Protein AF-A0A2K9FNK2-F1 (afdb_monomer)

Sequence (212 aa):
MPVDVLPALAAGRPVDGASWHDLWERAARKALRPGEAVGVVASLSTRLPDADS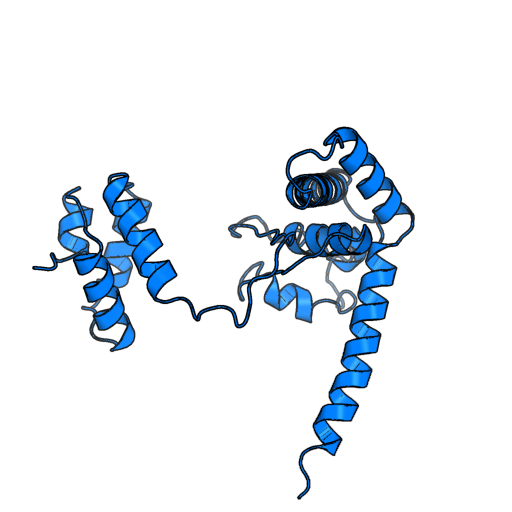VVALLDSLDARRDPLPAPWPGTVNPVGTGGGPATFDIPTAAALLAAAMGIRVVKTGSTGRSGSLDALADLRPAGPGEPAETHLPALLRGEGPAAARETVCLNAAVAAVAALAAGADQSLAEAFHAAEDALRDGAAVGLVERLRARRGTGTARQVAGVRA

Secondary structure (DSSP, 8-state):
-PPPHHHHHHTT----HHHHHHHHHHHHTT-PPTTHHHHHHHHHHHS---HHHHHHHHHHHHTTSPPPSS--TT-B-------S-S---HHHHHHHHHHHTT--B------STT-HHHHHHT-SPPPTTS-GGGSHHHHHTT-S-HHHHHHHHHHHHHHHHHHSPTT----HHHHHHHHHHHHHTTHHHHHHHHHHHHHHHHHHHHHTTS--

Structure (mmCIF, N/CA/C/O backbone):
data_AF-A0A2K9FNK2-F1
#
_entry.id   AF-A0A2K9FNK2-F1
#
loop_
_atom_site.group_PDB
_atom_site.id
_atom_site.type_symbol
_atom_site.label_atom_id
_atom_site.label_alt_id
_atom_site.label_comp_id
_atom_site.label_asym_id
_atom_site.label_entity_id
_atom_site.label_seq_id
_atom_site.pdbx_PDB_ins_code
_atom_site.Cartn_x
_atom_site.Cartn_y
_atom_site.Cartn_z
_atom_site.occupancy
_atom_site.B_iso_or_equiv
_atom_site.auth_seq_id
_atom_site.auth_comp_id
_atom_site.auth_asym_id
_atom_site.auth_atom_id
_atom_site.pdbx_PDB_model_num
ATOM 1 N N . MET A 1 1 ? 9.159 -7.715 -33.179 1.00 72.69 1 MET A N 1
ATOM 2 C CA . MET A 1 1 ? 10.348 -8.311 -32.530 1.00 72.69 1 MET A CA 1
ATOM 3 C C . MET A 1 1 ? 10.610 -7.492 -31.282 1.00 72.69 1 MET A C 1
ATOM 5 O O . MET A 1 1 ? 10.573 -6.274 -31.428 1.00 72.69 1 MET A O 1
ATOM 9 N N . PRO A 1 2 ? 10.814 -8.113 -30.109 1.00 85.94 2 PRO A N 1
ATOM 10 C CA . PRO A 1 2 ? 11.135 -7.388 -28.881 1.00 85.94 2 PRO A CA 1
ATOM 11 C C . PRO A 1 2 ? 12.344 -6.474 -29.101 1.00 85.94 2 PRO A C 1
ATOM 13 O O . PRO A 1 2 ? 13.321 -6.890 -29.732 1.00 85.94 2 PRO A O 1
ATOM 16 N N . VAL A 1 3 ? 12.271 -5.237 -28.620 1.00 92.00 3 VAL A N 1
ATOM 17 C CA . VAL A 1 3 ? 13.419 -4.328 -28.591 1.00 92.00 3 VAL A CA 1
ATOM 18 C C . VAL A 1 3 ? 14.159 -4.469 -27.264 1.00 92.00 3 VAL A C 1
ATOM 20 O O . VAL A 1 3 ? 13.589 -4.858 -26.248 1.00 92.00 3 VAL A O 1
ATOM 23 N N . ASP A 1 4 ? 15.448 -4.136 -27.258 1.00 94.88 4 ASP A N 1
ATOM 24 C CA . ASP A 1 4 ? 16.220 -4.089 -26.017 1.00 94.88 4 ASP A CA 1
ATOM 25 C C . ASP A 1 4 ? 15.724 -2.921 -25.145 1.00 94.88 4 ASP A C 1
ATOM 27 O O . ASP A 1 4 ? 15.821 -1.751 -25.537 1.00 94.88 4 ASP A O 1
ATOM 31 N N . VAL A 1 5 ? 15.181 -3.252 -23.969 1.00 97.06 5 VAL A N 1
ATOM 32 C CA . VAL A 1 5 ? 14.537 -2.304 -23.050 1.00 97.06 5 VAL A CA 1
ATOM 33 C C . VAL A 1 5 ? 15.496 -1.200 -22.611 1.00 97.06 5 VAL A C 1
ATOM 35 O O . VAL A 1 5 ? 15.130 -0.028 -22.631 1.00 97.06 5 VAL A O 1
ATOM 38 N N . LEU A 1 6 ? 16.735 -1.533 -22.238 1.00 96.44 6 LEU A N 1
ATOM 39 C CA . LEU A 1 6 ? 17.656 -0.544 -21.671 1.00 96.44 6 LEU A CA 1
ATOM 40 C C . LEU A 1 6 ? 18.034 0.557 -22.687 1.00 96.44 6 LEU A C 1
ATOM 42 O O . LEU A 1 6 ? 17.841 1.734 -22.378 1.00 96.44 6 LEU A O 1
ATOM 46 N N . PRO A 1 7 ? 18.506 0.242 -23.909 1.00 95.69 7 PRO A N 1
ATOM 47 C CA . PRO A 1 7 ? 18.743 1.252 -24.937 1.00 95.69 7 PRO A CA 1
ATOM 48 C C . PRO A 1 7 ? 17.485 2.027 -25.336 1.00 95.69 7 PRO A C 1
ATOM 50 O O . PRO A 1 7 ? 17.584 3.201 -25.688 1.00 95.69 7 PRO A O 1
ATOM 53 N N . ALA A 1 8 ? 16.308 1.392 -25.324 1.00 96.56 8 ALA A N 1
ATOM 54 C CA . ALA A 1 8 ? 15.052 2.076 -25.616 1.00 96.56 8 ALA A CA 1
ATOM 55 C C . ALA A 1 8 ? 14.732 3.134 -24.549 1.00 96.56 8 ALA A C 1
ATOM 57 O O . ALA A 1 8 ? 14.570 4.302 -24.903 1.00 96.56 8 ALA A O 1
ATOM 58 N N . LEU A 1 9 ? 14.770 2.768 -23.263 1.00 96.56 9 LEU A N 1
ATOM 59 C CA . LEU A 1 9 ? 14.560 3.697 -22.148 1.00 96.56 9 LEU A CA 1
ATOM 60 C C . LEU A 1 9 ? 15.593 4.830 -22.138 1.00 96.56 9 LEU A C 1
ATOM 62 O O . LEU A 1 9 ? 15.223 5.999 -22.031 1.00 96.56 9 LEU A O 1
ATOM 66 N N . ALA A 1 10 ? 16.879 4.511 -22.318 1.00 94.00 10 ALA A N 1
ATOM 67 C CA . ALA A 1 10 ? 17.950 5.509 -22.348 1.00 94.00 10 ALA A CA 1
ATOM 68 C C . ALA A 1 10 ? 17.764 6.535 -23.484 1.00 94.00 10 ALA A C 1
ATOM 70 O O . ALA A 1 10 ? 18.038 7.725 -23.313 1.00 94.00 10 ALA A O 1
ATOM 71 N N . ALA A 1 11 ? 17.251 6.087 -24.633 1.00 94.75 11 ALA A N 1
ATOM 72 C CA . ALA A 1 11 ? 16.935 6.942 -25.773 1.00 94.75 11 ALA A CA 1
ATOM 73 C C . ALA A 1 11 ? 15.558 7.629 -25.673 1.00 94.75 11 ALA A C 1
ATOM 75 O O . ALA A 1 11 ? 15.226 8.422 -26.550 1.00 94.75 11 ALA A O 1
ATOM 76 N N . GLY A 1 12 ? 14.753 7.343 -24.641 1.00 94.06 12 GLY A N 1
ATOM 77 C CA . GLY A 1 12 ? 13.376 7.835 -24.528 1.00 94.06 12 GLY A CA 1
ATOM 78 C C . GLY A 1 12 ? 12.448 7.308 -25.627 1.00 94.06 12 GLY A C 1
ATOM 79 O O . GLY A 1 12 ? 11.559 8.029 -26.071 1.00 94.06 12 GLY A O 1
ATOM 80 N N . ARG A 1 13 ? 12.690 6.088 -26.116 1.00 96.06 13 ARG A N 1
ATOM 81 C CA . ARG A 1 13 ? 11.848 5.422 -27.117 1.00 96.06 13 ARG A CA 1
ATOM 82 C C . ARG A 1 13 ? 10.802 4.528 -26.439 1.00 96.06 13 ARG A C 1
ATOM 84 O O . ARG A 1 13 ? 11.110 3.985 -25.377 1.00 96.06 13 ARG A O 1
ATOM 91 N N . PRO A 1 14 ? 9.637 4.311 -27.076 1.00 96.69 14 PRO A N 1
ATOM 92 C CA . PRO A 1 14 ? 8.616 3.415 -26.548 1.00 96.69 14 PRO A CA 1
ATOM 93 C C . PRO A 1 14 ? 9.118 1.981 -26.343 1.00 96.69 14 PRO A C 1
ATOM 95 O O . PRO A 1 14 ? 9.931 1.476 -27.126 1.00 96.69 14 PRO A O 1
ATOM 98 N N . VAL A 1 15 ? 8.601 1.328 -25.304 1.00 97.75 15 VAL A N 1
ATOM 99 C CA . VAL A 1 15 ? 8.880 -0.059 -24.926 1.00 97.75 15 VAL A CA 1
ATOM 100 C C . VAL A 1 15 ? 7.559 -0.814 -24.837 1.00 97.75 15 VAL A C 1
ATOM 102 O O . VAL A 1 15 ? 6.728 -0.539 -23.977 1.00 97.75 15 VAL A O 1
ATOM 105 N N . ASP A 1 16 ? 7.372 -1.781 -25.730 1.00 97.12 16 ASP A N 1
ATOM 106 C CA . ASP A 1 16 ? 6.154 -2.585 -25.787 1.00 97.12 16 ASP A CA 1
ATOM 107 C C . ASP A 1 16 ? 6.158 -3.752 -24.780 1.00 97.12 16 ASP A C 1
ATOM 109 O O . ASP A 1 16 ? 7.172 -4.099 -24.164 1.00 97.12 16 ASP A O 1
ATOM 113 N N . GLY A 1 17 ? 5.000 -4.400 -24.626 1.00 96.75 17 GLY A N 1
ATOM 114 C CA . GLY A 1 17 ? 4.839 -5.530 -23.706 1.00 96.75 17 GLY A CA 1
ATOM 115 C C . GLY A 1 17 ? 5.713 -6.736 -24.063 1.00 96.75 17 GLY A C 1
ATOM 116 O O . GLY A 1 17 ? 6.189 -7.433 -23.170 1.00 96.75 17 GLY A O 1
ATOM 117 N N . ALA A 1 18 ? 5.987 -6.964 -25.353 1.00 96.94 18 ALA A N 1
ATOM 118 C CA . ALA A 1 18 ? 6.866 -8.048 -25.794 1.00 96.94 18 ALA A CA 1
ATOM 119 C C . ALA A 1 18 ? 8.319 -7.829 -25.335 1.00 96.94 18 ALA A C 1
ATOM 121 O O . ALA A 1 18 ? 8.997 -8.783 -24.953 1.00 96.94 18 ALA A O 1
ATOM 122 N N . SER A 1 19 ? 8.776 -6.576 -25.330 1.00 97.81 19 SER A N 1
ATOM 123 C CA . SER A 1 19 ? 10.100 -6.165 -24.852 1.00 97.81 19 SER A CA 1
ATOM 124 C C . SER A 1 19 ? 10.224 -6.302 -23.338 1.00 97.81 19 SER A C 1
ATOM 126 O O . SER A 1 19 ? 11.211 -6.853 -22.848 1.00 97.81 19 SER A O 1
ATOM 128 N N . TRP A 1 20 ? 9.201 -5.882 -22.588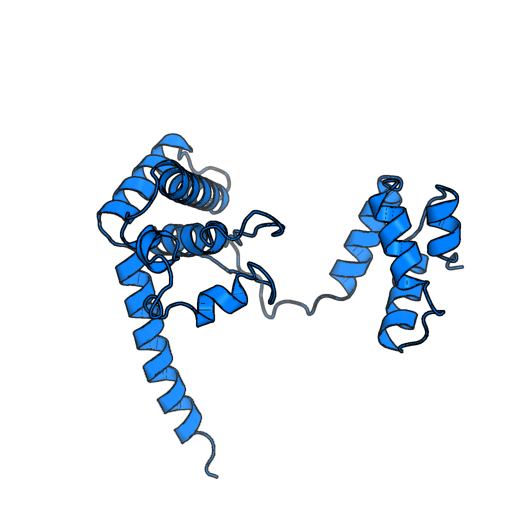 1.00 97.50 20 TRP A N 1
ATOM 129 C CA . TRP A 1 20 ? 9.155 -6.113 -21.143 1.00 97.50 20 TRP A CA 1
ATOM 130 C C . TRP A 1 20 ? 9.140 -7.604 -20.799 1.00 97.50 20 TRP A C 1
ATOM 132 O O . TRP A 1 20 ? 9.893 -8.044 -19.933 1.00 97.50 20 TRP A O 1
ATOM 142 N N . HIS A 1 21 ? 8.339 -8.402 -21.508 1.00 96.19 21 HIS A N 1
ATOM 143 C CA . HIS A 1 21 ? 8.289 -9.848 -21.316 1.00 96.19 21 HIS A CA 1
ATOM 144 C C . HIS A 1 21 ? 9.650 -10.517 -21.568 1.00 96.19 21 HIS A C 1
ATOM 146 O O . HIS A 1 21 ? 10.089 -11.315 -20.740 1.00 96.19 21 HIS A O 1
ATOM 152 N N . ASP A 1 22 ? 10.353 -10.157 -22.650 1.00 96.44 22 ASP A N 1
ATOM 153 C CA . ASP A 1 22 ? 11.707 -10.663 -22.928 1.00 96.44 22 ASP A CA 1
ATOM 154 C C . ASP A 1 22 ? 12.691 -10.328 -21.796 1.00 96.44 22 ASP A C 1
ATOM 156 O O . ASP A 1 22 ? 13.414 -11.209 -21.316 1.00 96.44 22 ASP A O 1
ATOM 160 N N . LEU A 1 23 ? 12.675 -9.080 -21.306 1.00 97.00 23 LEU A N 1
ATOM 161 C CA . LEU A 1 23 ? 13.495 -8.666 -20.166 1.00 97.00 23 LEU A CA 1
ATOM 162 C C . LEU A 1 23 ? 13.221 -9.547 -18.939 1.00 97.00 23 LEU A C 1
ATOM 164 O O . LEU A 1 23 ? 14.164 -10.016 -18.294 1.00 97.00 23 LEU A O 1
ATOM 168 N N . TRP A 1 24 ? 11.949 -9.801 -18.621 1.00 95.75 24 TRP A N 1
ATOM 169 C CA . TRP A 1 24 ? 11.570 -10.621 -17.472 1.00 95.75 24 TRP A CA 1
ATOM 170 C C . TRP A 1 24 ? 11.939 -12.095 -17.629 1.00 95.75 24 TRP A C 1
ATOM 172 O O . TRP A 1 24 ? 12.388 -12.709 -16.660 1.00 95.75 24 TRP A O 1
ATOM 182 N N . GLU A 1 25 ? 11.810 -12.668 -18.825 1.00 95.12 25 GLU A N 1
ATOM 183 C CA . GLU A 1 25 ? 12.236 -14.044 -19.103 1.00 95.12 25 GLU A CA 1
ATOM 184 C C . GLU A 1 25 ? 13.752 -14.204 -18.969 1.00 95.12 25 GLU A C 1
ATOM 186 O O . GLU A 1 25 ? 14.243 -15.159 -18.356 1.00 95.12 25 GLU A O 1
ATOM 191 N N . ARG A 1 26 ? 14.515 -13.228 -19.469 1.00 96.00 26 ARG A N 1
ATOM 192 C CA . ARG A 1 26 ? 15.970 -13.181 -19.281 1.00 96.00 26 ARG A CA 1
ATOM 193 C C . ARG A 1 26 ? 16.333 -13.016 -17.808 1.00 96.00 26 ARG A C 1
ATOM 195 O O . ARG A 1 26 ? 17.229 -13.710 -17.331 1.00 96.00 26 ARG A O 1
ATOM 202 N N . ALA A 1 27 ? 15.623 -12.168 -17.064 1.00 94.75 27 ALA A N 1
ATOM 203 C CA . ALA A 1 27 ? 15.808 -12.011 -15.622 1.00 94.75 27 ALA A CA 1
ATOM 204 C C . ALA A 1 27 ? 15.536 -13.315 -14.854 1.00 94.75 27 ALA A C 1
ATOM 206 O O . ALA A 1 27 ? 16.370 -13.739 -14.052 1.00 94.75 27 ALA A O 1
ATOM 207 N N . ALA A 1 28 ? 14.425 -13.996 -15.148 1.00 93.44 28 ALA A N 1
ATOM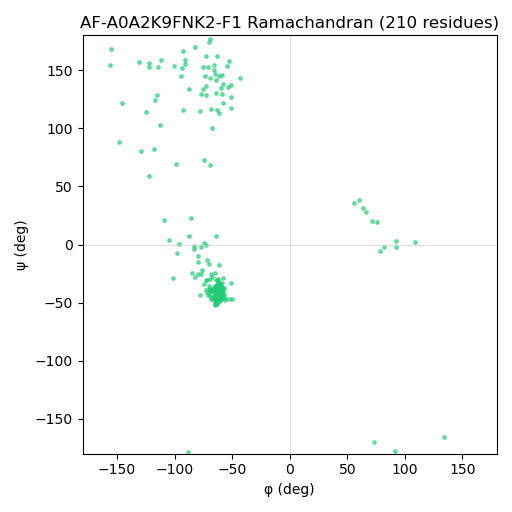 208 C CA . ALA A 1 28 ? 14.040 -15.257 -14.511 1.00 93.44 28 ALA A CA 1
ATOM 209 C C . ALA A 1 28 ? 15.084 -16.365 -14.725 1.00 93.44 28 ALA A C 1
ATOM 211 O O . ALA A 1 28 ? 15.361 -17.152 -13.820 1.00 93.44 28 ALA A O 1
ATOM 212 N N . ARG A 1 29 ? 15.723 -16.387 -15.900 1.00 96.19 29 ARG A N 1
ATOM 213 C CA . ARG A 1 29 ? 16.792 -17.338 -16.248 1.00 96.19 29 ARG A CA 1
ATOM 214 C C . ARG A 1 29 ? 18.190 -16.868 -15.833 1.00 96.19 29 ARG A C 1
ATOM 216 O O . ARG A 1 29 ? 19.169 -17.517 -16.189 1.00 96.19 29 ARG A O 1
ATOM 223 N N . LYS A 1 30 ? 18.300 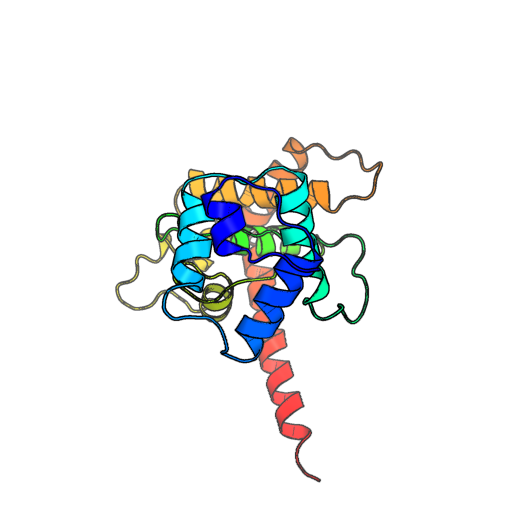-15.760 -15.086 1.00 95.06 30 LYS A N 1
ATOM 224 C CA . LYS A 1 30 ? 19.571 -15.137 -14.665 1.00 95.06 30 LYS A CA 1
ATOM 225 C C . LYS A 1 30 ? 20.500 -14.797 -15.844 1.00 95.06 30 LYS A C 1
ATOM 227 O O . LYS A 1 30 ? 21.717 -14.889 -15.729 1.00 95.06 30 LYS A O 1
ATOM 232 N N . ALA A 1 31 ? 19.918 -14.391 -16.970 1.00 96.31 31 ALA A N 1
ATOM 233 C CA . ALA A 1 31 ? 20.592 -14.111 -18.239 1.00 96.31 31 ALA A CA 1
ATOM 234 C C . ALA A 1 31 ? 20.636 -12.607 -18.590 1.00 96.31 31 ALA A C 1
ATOM 236 O O . ALA A 1 31 ? 20.772 -12.235 -19.758 1.00 96.31 31 ALA A O 1
ATOM 237 N N . LEU A 1 32 ? 20.488 -11.722 -17.598 1.00 96.69 32 LEU A N 1
ATOM 238 C CA . LEU A 1 32 ? 20.727 -10.289 -17.792 1.00 96.69 32 LEU A CA 1
ATOM 239 C C . LEU A 1 32 ? 22.229 -10.011 -17.906 1.00 96.69 32 LEU A C 1
ATOM 241 O O . LEU A 1 32 ? 23.048 -10.644 -17.238 1.00 96.69 32 LEU A O 1
ATOM 245 N N . ARG 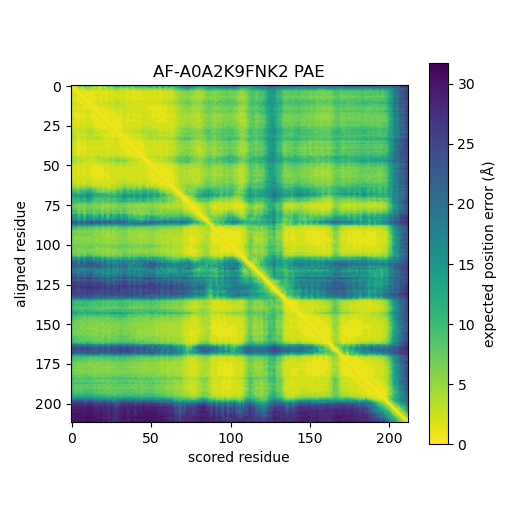A 1 33 ? 22.590 -9.030 -18.733 1.00 95.75 33 ARG A N 1
ATOM 246 C CA . ARG A 1 33 ? 23.965 -8.540 -18.850 1.00 95.75 33 ARG A CA 1
ATOM 247 C C . ARG A 1 33 ? 24.388 -7.882 -17.527 1.00 95.75 33 ARG A C 1
ATOM 249 O O . ARG A 1 33 ? 23.544 -7.293 -16.841 1.00 95.75 33 ARG A O 1
ATOM 256 N N . PRO A 1 34 ? 25.684 -7.910 -17.169 1.00 95.94 34 PRO A N 1
ATOM 257 C CA . PRO A 1 34 ? 26.186 -7.167 -16.018 1.00 95.94 34 PRO A CA 1
ATOM 258 C C . PRO A 1 34 ? 25.750 -5.696 -16.063 1.00 95.94 34 PRO A C 1
ATOM 260 O O . PRO A 1 34 ? 25.941 -5.017 -17.068 1.00 95.94 34 PRO A O 1
ATOM 263 N N . GLY A 1 35 ? 25.127 -5.216 -14.985 1.00 94.88 35 GLY A N 1
ATOM 264 C CA . GLY A 1 35 ? 24.644 -3.836 -14.873 1.00 94.88 35 GLY A CA 1
ATOM 265 C C . GLY A 1 35 ? 23.333 -3.522 -15.605 1.00 94.88 35 GLY A C 1
ATOM 266 O O . GLY A 1 35 ? 22.802 -2.435 -15.409 1.00 94.88 35 GLY A O 1
ATOM 267 N N . GLU A 1 36 ? 22.755 -4.443 -16.382 1.00 96.56 36 GLU A N 1
ATOM 268 C CA . GLU A 1 36 ? 21.521 -4.181 -17.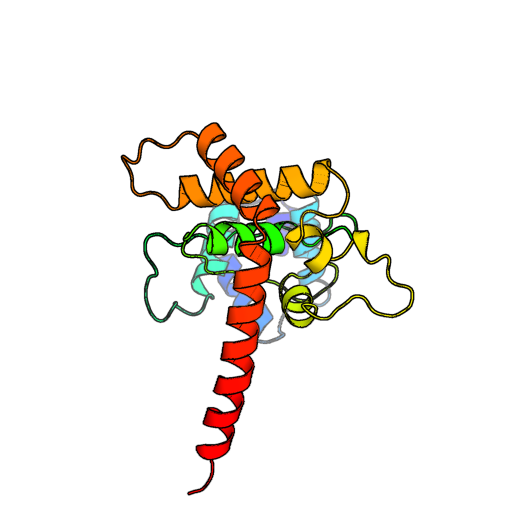141 1.00 96.56 36 GLU A CA 1
ATOM 269 C C . GLU A 1 36 ? 20.334 -3.842 -16.237 1.00 96.56 36 GLU A C 1
ATOM 271 O O . GLU A 1 36 ? 19.654 -2.848 -16.470 1.00 96.56 36 GLU A O 1
ATOM 276 N N . ALA A 1 37 ? 20.134 -4.604 -15.156 1.00 95.44 37 ALA A N 1
ATOM 277 C CA . ALA A 1 37 ? 19.082 -4.323 -14.178 1.00 95.44 37 ALA A CA 1
ATOM 278 C C . ALA A 1 37 ? 19.249 -2.933 -13.537 1.00 95.44 37 ALA A C 1
ATOM 280 O O . ALA A 1 37 ? 18.283 -2.183 -13.411 1.00 95.44 37 ALA A O 1
ATOM 281 N N . VAL A 1 38 ? 20.487 -2.566 -13.187 1.00 96.44 38 VAL A N 1
ATOM 282 C CA . VAL A 1 38 ? 20.808 -1.243 -12.632 1.00 96.44 38 VAL A CA 1
ATOM 283 C C . VAL A 1 38 ? 20.528 -0.152 -13.662 1.00 96.44 38 VAL A C 1
ATOM 285 O O . VAL A 1 38 ? 19.918 0.855 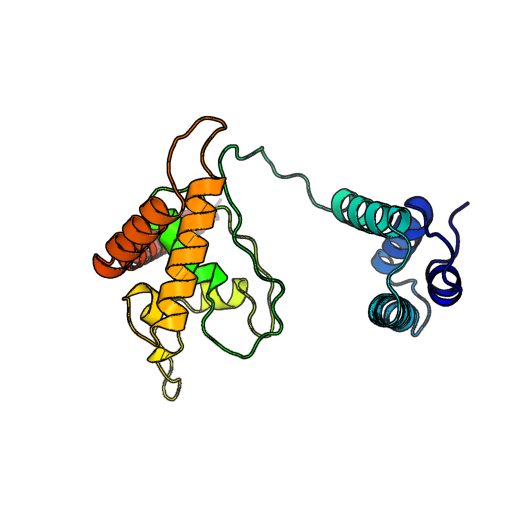-13.324 1.00 96.44 38 VAL A O 1
ATOM 288 N N . GLY A 1 39 ? 20.916 -0.363 -14.921 1.00 96.56 39 GLY A N 1
ATOM 289 C CA . GLY A 1 39 ? 20.664 0.575 -16.012 1.00 96.56 39 GLY A CA 1
ATOM 290 C C . GLY A 1 39 ? 19.175 0.810 -16.258 1.00 96.56 39 GLY A C 1
ATOM 291 O O . GLY A 1 39 ? 18.764 1.956 -16.439 1.00 96.56 39 GLY A O 1
ATOM 292 N N . VAL A 1 40 ? 18.355 -0.247 -16.226 1.00 96.25 40 VAL A N 1
ATOM 293 C CA . VAL A 1 40 ? 16.895 -0.134 -16.380 1.00 96.25 40 VAL A CA 1
ATOM 294 C C . VAL A 1 40 ? 16.303 0.685 -15.233 1.00 96.25 40 VAL A C 1
ATOM 296 O O . VAL A 1 40 ? 15.611 1.670 -15.484 1.00 96.25 40 VAL A O 1
ATOM 299 N N . VAL A 1 41 ? 16.629 0.346 -13.981 1.00 95.06 41 VAL A N 1
ATOM 300 C CA . VAL A 1 41 ? 16.122 1.069 -12.800 1.00 95.06 41 VAL A CA 1
ATOM 301 C C . VAL A 1 41 ? 16.589 2.526 -12.791 1.00 95.06 41 VAL A C 1
ATOM 303 O O . VAL A 1 41 ? 15.791 3.422 -12.521 1.00 95.06 41 VAL A O 1
ATOM 306 N N . ALA A 1 42 ? 17.852 2.791 -13.131 1.00 95.44 42 ALA A N 1
ATOM 307 C CA . ALA A 1 42 ? 18.389 4.146 -13.228 1.00 95.44 42 ALA A CA 1
ATOM 308 C C . ALA A 1 42 ? 17.698 4.965 -14.330 1.00 95.44 42 ALA A C 1
ATOM 310 O O . ALA A 1 42 ? 17.377 6.134 -14.114 1.00 95.44 42 ALA A O 1
ATOM 311 N N . SER A 1 43 ? 17.413 4.356 -15.485 1.00 95.31 43 SER A N 1
ATOM 312 C CA . SER A 1 43 ? 16.686 5.023 -16.573 1.00 95.31 43 SER A CA 1
ATOM 313 C C . SER A 1 43 ? 15.273 5.407 -16.130 1.00 95.31 43 SER A C 1
ATOM 315 O O . SER A 1 43 ? 14.903 6.573 -16.230 1.00 95.31 43 SER A O 1
ATOM 317 N N . LEU A 1 44 ? 14.526 4.470 -15.534 1.00 94.38 44 LEU A N 1
ATOM 318 C CA . LEU A 1 44 ? 13.174 4.725 -15.017 1.00 94.38 44 LEU A CA 1
ATOM 319 C C . LEU A 1 44 ? 13.147 5.774 -13.894 1.00 94.38 44 LEU A C 1
ATOM 321 O O . LEU A 1 44 ? 12.202 6.550 -13.793 1.00 94.38 44 LEU A O 1
ATOM 325 N N . SER A 1 45 ? 14.190 5.817 -13.060 1.00 91.94 45 SER A N 1
ATOM 326 C CA . SER A 1 45 ? 14.289 6.765 -11.939 1.00 91.94 45 SER A CA 1
ATOM 327 C C . SER A 1 45 ? 14.658 8.186 -12.376 1.00 91.94 45 SER A C 1
ATOM 329 O O . SER A 1 45 ? 14.428 9.135 -11.633 1.00 91.94 45 SER A O 1
ATOM 331 N N . THR A 1 46 ? 15.265 8.344 -13.555 1.00 93.44 46 THR A N 1
ATOM 332 C CA . THR A 1 46 ? 15.723 9.646 -14.073 1.00 93.44 46 THR A CA 1
ATOM 333 C C . THR A 1 46 ? 14.779 10.236 -15.112 1.00 93.44 46 THR A C 1
ATOM 335 O O . THR A 1 46 ? 14.687 11.458 -15.232 1.00 93.44 46 THR A O 1
ATOM 338 N N . ARG A 1 47 ? 14.062 9.391 -15.859 1.00 91.44 47 ARG A N 1
ATOM 339 C CA . ARG A 1 47 ? 13.076 9.805 -16.855 1.00 91.44 47 ARG A CA 1
ATOM 340 C C . ARG A 1 47 ? 11.931 8.799 -16.899 1.00 91.44 47 ARG A C 1
ATOM 342 O O . ARG A 1 47 ? 12.136 7.628 -17.207 1.00 91.44 47 ARG A O 1
ATOM 349 N N . LEU A 1 48 ? 10.717 9.288 -16.662 1.00 90.00 48 LEU A N 1
ATOM 350 C CA . LEU A 1 48 ? 9.507 8.512 -16.913 1.00 90.00 48 LEU A CA 1
ATOM 351 C C . LEU A 1 48 ? 9.381 8.226 -18.421 1.00 90.00 48 LEU A C 1
ATOM 353 O O . LEU A 1 48 ? 9.518 9.162 -19.216 1.00 90.00 48 LEU A O 1
ATOM 357 N N . PRO A 1 49 ? 9.144 6.965 -18.824 1.00 93.50 49 PRO A N 1
ATOM 358 C CA . PRO A 1 49 ? 8.809 6.647 -20.204 1.00 93.50 49 PRO A CA 1
ATOM 359 C C . PRO A 1 49 ? 7.399 7.160 -20.543 1.00 93.50 49 PRO A C 1
ATOM 361 O O . PRO A 1 49 ? 6.684 7.681 -19.683 1.00 93.50 49 PRO A O 1
ATOM 364 N N . ASP A 1 50 ? 7.001 7.041 -21.807 1.00 95.00 50 ASP A N 1
ATOM 365 C CA . ASP A 1 50 ? 5.648 7.394 -22.237 1.00 95.00 50 ASP A CA 1
ATOM 366 C C . ASP A 1 50 ? 4.575 6.510 -21.569 1.00 95.00 50 ASP A C 1
ATOM 368 O O . ASP A 1 50 ? 4.864 5.439 -21.028 1.00 95.00 50 ASP A O 1
ATOM 372 N N . ALA A 1 51 ? 3.324 6.978 -21.595 1.00 96.00 51 ALA A N 1
ATOM 373 C CA . ALA A 1 51 ? 2.211 6.324 -20.911 1.00 96.00 51 ALA A CA 1
ATOM 374 C C . ALA A 1 51 ? 1.984 4.879 -21.384 1.00 96.00 51 ALA A C 1
ATOM 376 O O . ALA A 1 51 ? 1.768 4.004 -20.546 1.00 96.00 51 ALA A O 1
ATOM 377 N N . ASP A 1 52 ? 2.097 4.614 -22.688 1.00 97.19 52 ASP A N 1
ATOM 378 C CA . ASP A 1 52 ? 1.890 3.276 -23.252 1.00 97.19 52 ASP A CA 1
ATOM 379 C C . ASP A 1 52 ? 2.980 2.314 -22.768 1.00 97.19 52 ASP A C 1
ATOM 381 O O . ASP A 1 52 ? 2.689 1.181 -22.385 1.00 97.19 52 ASP A O 1
ATOM 385 N N . SER A 1 53 ? 4.226 2.785 -22.687 1.00 96.81 53 SER A N 1
ATOM 386 C CA . SER A 1 53 ? 5.338 2.021 -22.114 1.00 96.81 53 SER A CA 1
ATOM 387 C C . SER A 1 53 ? 5.149 1.702 -20.627 1.00 96.81 53 SER A C 1
ATOM 389 O O . SER A 1 53 ? 5.538 0.620 -20.182 1.00 96.81 53 SER A O 1
ATOM 391 N N . VAL A 1 54 ? 4.560 2.620 -19.847 1.00 95.75 54 VAL A N 1
ATOM 392 C CA . VAL A 1 54 ? 4.213 2.374 -18.434 1.00 95.75 54 VAL A CA 1
ATOM 393 C C . VAL A 1 54 ? 3.090 1.346 -18.323 1.00 95.75 54 VAL A C 1
ATOM 395 O O . VAL A 1 54 ? 3.203 0.422 -17.522 1.00 95.75 54 VAL A O 1
ATOM 398 N N . VAL A 1 55 ? 2.033 1.463 -19.131 1.00 97.00 55 VAL A N 1
ATOM 399 C CA . VAL A 1 55 ? 0.937 0.479 -19.161 1.00 97.00 55 VAL A CA 1
ATOM 400 C C . VAL A 1 55 ? 1.474 -0.900 -19.539 1.00 97.00 55 VAL A C 1
ATOM 402 O O . VAL A 1 55 ? 1.235 -1.863 -18.819 1.00 97.00 55 VAL A O 1
ATOM 405 N N . ALA A 1 56 ? 2.306 -0.987 -20.579 1.00 96.94 56 ALA A N 1
ATOM 406 C CA . ALA A 1 56 ? 2.937 -2.235 -20.995 1.00 96.94 56 ALA A CA 1
ATOM 407 C C . ALA A 1 56 ? 3.833 -2.846 -19.901 1.00 96.94 56 ALA A C 1
ATOM 409 O O . ALA A 1 56 ? 3.873 -4.069 -19.744 1.00 96.94 56 ALA A O 1
ATOM 410 N N . LEU A 1 57 ? 4.538 -2.013 -19.125 1.00 95.88 57 LEU A N 1
ATOM 411 C CA . LEU A 1 57 ? 5.296 -2.464 -17.958 1.00 95.88 57 LEU A CA 1
ATOM 412 C C . LEU A 1 57 ? 4.362 -3.063 -16.898 1.00 95.88 57 LEU A C 1
ATOM 414 O O . LEU A 1 57 ? 4.633 -4.163 -16.417 1.00 95.88 57 LEU A O 1
ATOM 418 N N . LEU A 1 58 ? 3.271 -2.379 -16.548 1.00 95.06 58 LEU A N 1
ATOM 419 C CA . LEU A 1 58 ? 2.303 -2.855 -15.553 1.00 95.06 58 LEU A CA 1
ATOM 420 C C . LEU A 1 58 ? 1.629 -4.161 -15.993 1.00 95.06 58 LEU A C 1
ATOM 422 O O . LEU A 1 58 ? 1.644 -5.128 -15.233 1.00 95.06 58 LEU A O 1
ATOM 426 N N . ASP A 1 59 ? 1.163 -4.241 -17.240 1.00 95.62 59 ASP A N 1
ATOM 427 C CA . ASP A 1 59 ? 0.579 -5.456 -17.819 1.00 95.62 59 ASP A CA 1
ATOM 428 C C . ASP A 1 59 ? 1.575 -6.624 -17.790 1.00 95.62 59 ASP A C 1
ATOM 430 O O . ASP A 1 59 ? 1.218 -7.763 -17.480 1.00 95.62 59 ASP A O 1
ATOM 434 N N . SER A 1 60 ? 2.857 -6.353 -18.067 1.00 95.12 60 SER A N 1
ATOM 435 C CA . SER A 1 60 ? 3.904 -7.378 -18.015 1.00 95.12 60 SER A CA 1
ATOM 436 C C . SER A 1 60 ? 4.177 -7.898 -16.598 1.00 95.12 60 SER A C 1
ATOM 438 O O . SER A 1 60 ? 4.600 -9.044 -16.448 1.00 95.12 60 SER A O 1
ATOM 440 N N . LEU A 1 61 ? 3.946 -7.079 -15.564 1.00 92.19 61 LEU A N 1
ATOM 441 C CA . LEU A 1 61 ? 4.045 -7.486 -14.161 1.00 92.19 61 LEU A CA 1
ATOM 442 C C . LEU A 1 61 ? 2.808 -8.285 -13.741 1.00 92.19 61 LEU A C 1
ATOM 444 O O . LEU A 1 61 ? 2.949 -9.337 -13.117 1.00 92.19 61 LEU A O 1
ATOM 448 N N . ASP A 1 62 ? 1.617 -7.832 -14.131 1.00 89.62 62 ASP A N 1
ATOM 449 C CA . ASP A 1 62 ? 0.357 -8.516 -13.836 1.00 89.62 62 ASP A CA 1
ATOM 450 C C . ASP A 1 62 ? 0.281 -9.894 -14.501 1.00 89.62 62 ASP A C 1
ATOM 452 O O . ASP A 1 62 ? -0.122 -10.862 -13.857 1.00 89.62 62 ASP A O 1
ATOM 456 N N . ALA A 1 63 ? 0.772 -10.038 -15.735 1.00 90.62 63 ALA A N 1
ATOM 457 C CA . ALA A 1 63 ? 0.849 -11.326 -16.429 1.00 90.62 63 ALA A CA 1
ATOM 458 C C . ALA A 1 63 ? 1.736 -12.366 -15.716 1.00 90.62 63 ALA A C 1
ATOM 460 O O . ALA A 1 63 ? 1.652 -13.559 -16.006 1.00 90.62 63 ALA A O 1
ATOM 461 N N . ARG A 1 64 ? 2.605 -11.925 -14.797 1.00 87.88 64 ARG A N 1
ATOM 462 C CA . ARG A 1 64 ? 3.494 -12.789 -14.004 1.00 87.88 64 ARG A CA 1
ATOM 463 C C . ARG A 1 64 ? 2.940 -13.100 -12.618 1.00 87.88 64 ARG A C 1
ATOM 465 O O . ARG A 1 64 ? 3.549 -13.880 -11.889 1.00 87.88 64 ARG A O 1
ATOM 472 N N . ARG A 1 65 ? 1.839 -12.462 -12.224 1.00 85.69 65 ARG A N 1
ATOM 473 C CA . ARG A 1 65 ? 1.210 -12.672 -10.927 1.00 85.69 65 ARG A CA 1
ATOM 474 C C . ARG A 1 65 ? 0.472 -14.006 -10.928 1.00 85.69 65 ARG A C 1
ATOM 476 O O . ARG A 1 65 ? -0.310 -14.283 -11.834 1.00 85.69 65 ARG A O 1
ATOM 483 N N . ASP A 1 66 ? 0.661 -14.792 -9.871 1.00 82.88 66 ASP A N 1
ATOM 484 C CA . ASP A 1 66 ? -0.151 -15.990 -9.671 1.00 82.88 66 ASP A CA 1
ATOM 485 C C . ASP A 1 66 ? -1.635 -15.600 -9.583 1.00 82.88 66 ASP A C 1
ATOM 487 O O . ASP A 1 66 ? -1.992 -14.699 -8.803 1.00 82.88 66 ASP A O 1
ATOM 491 N N . PRO A 1 67 ? -2.520 -16.252 -10.360 1.00 77.69 67 PRO A N 1
ATOM 492 C CA . PRO A 1 67 ? -3.941 -15.979 -10.275 1.00 77.69 67 PRO A CA 1
ATOM 493 C C . PRO A 1 67 ? -4.422 -16.281 -8.857 1.00 77.69 67 PRO A C 1
ATOM 495 O O . PRO A 1 67 ? -4.093 -17.309 -8.261 1.00 77.69 67 PRO A O 1
ATOM 498 N N . LEU A 1 68 ? -5.218 -15.368 -8.303 1.00 75.31 68 LEU A N 1
ATOM 499 C CA . LEU A 1 68 ? -5.841 -15.609 -7.009 1.00 75.31 68 LEU A CA 1
ATOM 500 C C . LEU A 1 68 ? -6.812 -16.798 -7.130 1.00 75.31 68 LEU A C 1
ATOM 502 O O . LEU A 1 68 ? -7.527 -16.882 -8.130 1.00 75.31 68 LEU A O 1
ATOM 506 N N . PRO A 1 69 ? -6.900 -17.683 -6.116 1.00 76.94 69 PRO A N 1
ATOM 507 C CA . PRO A 1 69 ? -7.755 -18.873 -6.180 1.00 76.94 69 PRO A CA 1
ATOM 508 C C . PRO A 1 69 ? -9.235 -18.559 -6.430 1.00 76.94 69 PRO A C 1
ATOM 510 O O . PRO A 1 69 ? -9.965 -19.380 -6.978 1.00 76.94 69 PRO A O 1
ATOM 513 N N . ALA A 1 70 ? -9.682 -17.379 -5.994 1.00 80.56 70 ALA A N 1
ATOM 514 C CA . ALA A 1 70 ? -11.018 -16.858 -6.222 1.00 80.56 70 ALA A CA 1
ATOM 515 C C . ALA A 1 70 ? -11.009 -15.323 -6.121 1.00 80.56 70 ALA A C 1
ATOM 517 O O . ALA A 1 70 ? -10.169 -14.762 -5.408 1.00 80.56 70 ALA A O 1
ATOM 518 N N . PRO A 1 71 ? -11.953 -14.628 -6.779 1.00 79.75 71 PRO A N 1
ATOM 519 C CA . PRO A 1 71 ? -12.190 -13.217 -6.512 1.00 79.75 71 PRO A CA 1
ATOM 520 C C . PRO A 1 71 ? -12.708 -13.024 -5.079 1.00 79.75 71 PRO A C 1
ATOM 522 O O . PRO A 1 71 ? -13.483 -13.834 -4.566 1.00 79.75 71 PRO A O 1
ATOM 525 N N . TRP A 1 72 ? -12.338 -11.905 -4.456 1.00 83.81 72 TRP A N 1
ATOM 526 C CA . TRP A 1 72 ? -12.867 -11.474 -3.160 1.00 83.81 72 TRP A CA 1
ATOM 527 C C . TRP A 1 72 ? -13.601 -10.133 -3.318 1.00 83.81 72 TRP A C 1
ATOM 529 O O . TRP A 1 72 ? -13.010 -9.075 -3.081 1.00 83.81 72 TRP A O 1
ATOM 539 N N . PRO A 1 73 ? -14.878 -10.144 -3.757 1.00 83.44 73 PRO A N 1
ATOM 540 C CA . PRO A 1 73 ? -15.651 -8.924 -3.980 1.00 83.44 73 PRO A CA 1
ATOM 541 C C . PRO A 1 73 ? -15.809 -8.133 -2.688 1.00 83.44 73 PRO A C 1
ATOM 543 O O . PRO A 1 73 ? -15.980 -8.742 -1.633 1.00 83.44 73 PRO A O 1
ATOM 546 N N . GLY A 1 74 ? -15.818 -6.801 -2.769 1.00 83.56 74 GLY A N 1
ATOM 547 C CA . GLY A 1 74 ? -16.001 -5.922 -1.608 1.00 83.56 74 GLY A CA 1
ATOM 548 C C . GLY A 1 74 ? -14.921 -6.113 -0.543 1.00 83.56 74 GLY A C 1
ATOM 549 O O . GLY A 1 74 ? -15.237 -6.146 0.648 1.00 83.56 74 GLY A O 1
ATOM 550 N N . THR A 1 75 ? -13.680 -6.330 -0.986 1.00 90.00 75 THR A N 1
ATOM 551 C CA . THR A 1 75 ? -12.495 -6.301 -0.131 1.00 90.00 75 THR A CA 1
ATOM 552 C C . THR A 1 75 ? -11.592 -5.144 -0.512 1.00 90.00 75 THR A C 1
ATOM 554 O O . THR A 1 75 ? -11.579 -4.703 -1.660 1.00 90.00 75 THR A O 1
ATOM 557 N N . VAL A 1 76 ? -10.824 -4.668 0.459 1.00 91.25 76 VAL A N 1
ATOM 558 C CA . VAL A 1 76 ? -9.833 -3.606 0.273 1.00 91.25 76 VAL A CA 1
ATOM 559 C C . VAL A 1 76 ? -8.453 -4.090 0.693 1.00 91.25 76 VAL A C 1
ATOM 561 O O . VAL A 1 76 ? -8.321 -4.962 1.555 1.00 91.25 76 VAL A O 1
ATOM 564 N N . ASN A 1 77 ? -7.417 -3.512 0.088 1.00 90.12 77 ASN A N 1
ATOM 565 C CA . ASN A 1 77 ? -6.019 -3.807 0.392 1.00 90.12 77 ASN A CA 1
ATOM 566 C C . ASN A 1 77 ? -5.243 -2.507 0.651 1.00 90.12 77 ASN A C 1
ATOM 568 O O . ASN A 1 77 ? -4.577 -2.006 -0.257 1.00 90.12 77 ASN A O 1
ATOM 572 N N . PRO A 1 78 ? -5.334 -1.925 1.861 1.00 87.94 78 PRO A N 1
ATOM 573 C CA . PRO A 1 78 ? -4.571 -0.731 2.197 1.00 87.94 78 PRO A CA 1
ATOM 574 C C . PRO A 1 78 ? -3.069 -1.039 2.156 1.00 87.94 78 PRO A C 1
ATOM 576 O O . PRO A 1 78 ? -2.556 -1.842 2.938 1.00 87.94 78 PRO A O 1
ATOM 579 N N . VAL A 1 79 ? -2.342 -0.410 1.236 1.00 85.25 79 VAL A N 1
ATOM 580 C CA . VAL A 1 79 ? -0.892 -0.577 1.067 1.00 85.25 79 VAL A CA 1
ATOM 581 C C . VAL A 1 79 ? -0.208 0.780 0.981 1.00 85.25 79 VAL A C 1
ATOM 583 O O . VAL A 1 79 ? -0.833 1.782 0.649 1.00 85.25 79 VAL A O 1
ATOM 586 N N . GLY A 1 80 ? 1.084 0.806 1.299 1.00 78.56 80 GLY A N 1
ATOM 587 C CA . GLY A 1 80 ? 1.941 1.972 1.118 1.00 78.56 80 GLY A CA 1
ATOM 588 C C . GLY A 1 80 ? 3.127 1.623 0.228 1.00 78.56 80 GLY A C 1
ATOM 589 O O . GLY A 1 80 ? 3.531 0.464 0.152 1.00 78.56 80 GLY A O 1
ATOM 590 N N . THR A 1 81 ? 3.706 2.632 -0.417 1.00 77.38 81 THR A N 1
ATOM 591 C CA . THR A 1 81 ? 4.908 2.489 -1.255 1.00 77.38 81 THR A CA 1
ATOM 592 C C . THR A 1 81 ? 6.186 2.246 -0.441 1.00 77.38 81 THR A C 1
ATOM 594 O O . THR A 1 81 ? 7.202 1.852 -1.004 1.00 77.38 81 THR A O 1
ATOM 597 N N . GLY A 1 82 ? 6.147 2.464 0.881 1.00 71.06 82 GLY A N 1
ATOM 598 C CA . GLY A 1 82 ? 7.315 2.381 1.763 1.00 71.06 82 GLY A CA 1
ATOM 599 C C . GLY A 1 82 ? 8.274 3.569 1.599 1.00 71.06 82 GLY A C 1
ATOM 600 O O . GLY A 1 82 ? 7.942 4.564 0.959 1.00 71.06 82 GLY A O 1
ATOM 601 N N . GLY A 1 83 ? 9.461 3.482 2.210 1.00 64.31 83 GLY A N 1
ATOM 602 C CA . GLY A 1 83 ? 10.540 4.473 2.048 1.00 64.31 83 GLY A CA 1
ATOM 603 C C . GLY A 1 83 ? 10.439 5.743 2.905 1.00 64.31 83 GLY A C 1
ATOM 604 O O . GLY A 1 83 ? 11.346 6.572 2.862 1.00 64.31 83 GLY A O 1
ATOM 605 N N . GLY A 1 84 ? 9.380 5.889 3.706 1.00 63.78 84 GLY A N 1
ATOM 606 C CA . GLY A 1 84 ? 9.289 6.938 4.724 1.00 63.78 84 GLY A CA 1
ATOM 607 C C . GLY A 1 84 ? 10.270 6.722 5.887 1.00 63.78 84 GLY A C 1
ATOM 608 O O . GLY A 1 84 ? 10.966 5.700 5.933 1.00 63.78 84 GLY A O 1
ATOM 609 N N . PRO A 1 85 ? 10.325 7.657 6.857 1.00 62.25 85 PRO A N 1
ATOM 610 C CA . PRO A 1 85 ? 11.047 7.421 8.103 1.00 62.25 85 PRO A CA 1
ATOM 611 C C . PRO A 1 85 ? 10.568 6.108 8.737 1.00 62.25 85 PRO A C 1
ATOM 613 O O . PRO A 1 85 ? 9.463 5.646 8.446 1.00 62.25 85 PRO A O 1
ATOM 616 N N . ALA A 1 86 ? 11.386 5.497 9.597 1.00 59.97 86 ALA A N 1
ATOM 617 C CA . ALA A 1 86 ? 10.970 4.339 10.388 1.00 59.97 86 ALA A CA 1
ATOM 618 C C . ALA A 1 86 ? 9.938 4.789 11.441 1.00 59.97 86 ALA A C 1
ATOM 620 O O . ALA A 1 86 ? 10.236 4.903 12.624 1.00 59.97 86 ALA A O 1
ATOM 621 N N . THR A 1 87 ? 8.754 5.172 10.970 1.00 59.97 87 THR A N 1
ATOM 622 C CA . THR A 1 87 ? 7.575 5.498 11.756 1.00 59.97 87 THR A CA 1
ATOM 623 C C . THR A 1 87 ? 6.770 4.233 12.004 1.00 59.97 87 THR A C 1
ATOM 625 O O . THR A 1 87 ? 7.092 3.147 11.524 1.00 59.97 87 THR A O 1
ATOM 628 N N . PHE A 1 88 ? 5.652 4.417 12.693 1.00 68.88 88 PHE A N 1
ATOM 629 C CA . PHE A 1 88 ? 4.567 3.462 12.767 1.00 68.88 88 PHE A CA 1
ATOM 630 C C . PHE A 1 88 ? 4.212 2.820 11.421 1.00 68.88 88 PHE A C 1
ATOM 632 O O . PHE A 1 88 ? 4.156 3.507 10.395 1.00 68.88 88 PHE A O 1
ATOM 639 N N . ASP A 1 89 ? 3.853 1.536 11.446 1.00 79.56 89 ASP A N 1
ATOM 640 C CA . ASP A 1 89 ? 3.233 0.859 10.305 1.00 79.56 89 ASP A CA 1
ATOM 641 C C . ASP A 1 89 ? 1.761 1.289 10.152 1.00 79.56 89 ASP A C 1
ATOM 643 O O . ASP A 1 89 ? 0.821 0.558 10.478 1.00 79.56 89 ASP A O 1
ATOM 647 N N . ILE A 1 90 ? 1.574 2.530 9.692 1.00 86.25 90 ILE A N 1
ATOM 648 C CA . ILE A 1 90 ? 0.265 3.163 9.493 1.00 86.25 90 ILE A CA 1
ATOM 649 C C . ILE A 1 90 ? -0.631 2.333 8.559 1.00 86.25 90 ILE A C 1
ATOM 651 O O . ILE A 1 90 ? -1.783 2.105 8.930 1.00 86.25 90 ILE A O 1
ATOM 655 N N . PRO A 1 91 ? -0.177 1.851 7.379 1.00 87.94 91 PRO A N 1
ATOM 656 C CA . PRO A 1 91 ? -1.039 1.061 6.500 1.00 87.94 91 PRO A CA 1
ATOM 657 C C . PRO A 1 91 ? -1.524 -0.240 7.149 1.00 87.94 91 PRO A C 1
ATOM 659 O O . PR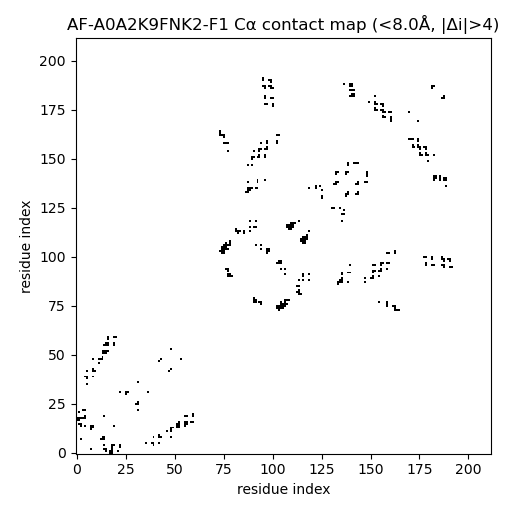O A 1 91 ? -2.676 -0.624 6.951 1.00 87.94 91 PRO A O 1
ATOM 662 N N . THR A 1 92 ? -0.686 -0.911 7.946 1.00 88.38 92 THR A N 1
ATOM 663 C CA . THR A 1 92 ? -1.107 -2.115 8.681 1.00 88.38 92 THR A CA 1
ATOM 664 C C . THR A 1 92 ? -2.049 -1.779 9.835 1.00 88.38 92 THR A C 1
ATOM 666 O O . THR A 1 92 ? -3.051 -2.473 10.013 1.00 88.38 92 THR A O 1
ATOM 669 N N . ALA A 1 93 ? -1.800 -0.698 10.582 1.00 90.81 93 ALA A N 1
ATOM 670 C CA . ALA A 1 93 ? -2.714 -0.227 11.622 1.00 90.81 93 ALA A CA 1
ATOM 671 C C . ALA A 1 93 ? -4.098 0.120 11.048 1.00 90.81 93 ALA A C 1
ATOM 673 O O . ALA A 1 93 ? -5.115 -0.338 11.565 1.00 90.81 93 ALA A O 1
ATOM 674 N N . ALA A 1 94 ? -4.134 0.851 9.931 1.00 93.31 94 ALA A N 1
ATOM 675 C CA . ALA A 1 94 ? -5.364 1.212 9.231 1.00 93.31 94 ALA A CA 1
ATOM 676 C C . ALA A 1 94 ? -6.112 -0.018 8.703 1.00 93.31 94 ALA A C 1
ATOM 678 O O . ALA A 1 94 ? -7.330 -0.103 8.837 1.00 93.31 94 ALA A O 1
ATOM 679 N N . ALA A 1 95 ? -5.393 -1.004 8.159 1.00 93.25 95 ALA A N 1
ATOM 680 C CA . ALA A 1 95 ? -5.976 -2.269 7.724 1.00 93.25 95 ALA A CA 1
ATOM 681 C C . ALA A 1 95 ? -6.635 -3.039 8.883 1.00 93.25 95 ALA A C 1
ATOM 683 O O . ALA A 1 95 ? -7.741 -3.558 8.728 1.00 93.25 95 ALA A O 1
ATOM 684 N N . LEU A 1 96 ? -5.984 -3.098 10.049 1.00 93.75 96 LEU A N 1
ATOM 685 C 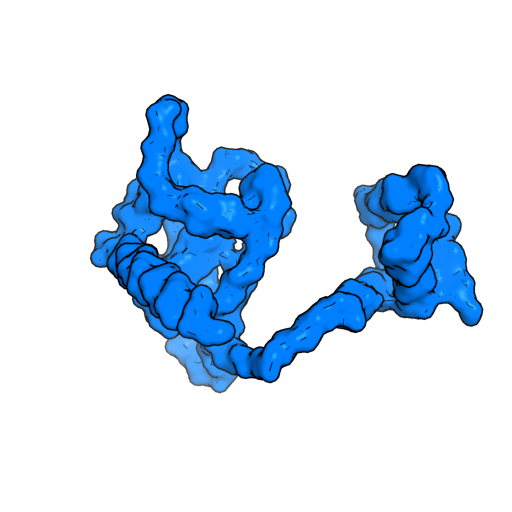CA . LEU A 1 96 ? -6.533 -3.752 11.240 1.00 93.75 96 LEU A CA 1
ATOM 686 C C . LEU A 1 96 ? -7.729 -2.988 11.817 1.00 93.75 96 LEU A C 1
ATOM 688 O O . LEU A 1 96 ? -8.713 -3.616 12.206 1.00 93.75 96 LEU A O 1
ATOM 692 N N . LEU A 1 97 ? -7.674 -1.656 11.840 1.00 95.88 97 LEU A N 1
ATOM 693 C CA . LEU A 1 97 ? -8.783 -0.823 12.298 1.00 95.88 97 LEU A CA 1
ATOM 694 C C . LEU A 1 97 ? -10.000 -0.953 11.372 1.00 95.88 97 LEU A C 1
ATOM 696 O O . LEU A 1 97 ? -11.090 -1.253 11.851 1.00 95.88 97 LEU A O 1
ATOM 700 N N . ALA A 1 98 ? -9.815 -0.850 10.052 1.00 95.25 98 ALA A N 1
ATOM 701 C CA . ALA A 1 98 ? -10.888 -1.063 9.080 1.00 95.25 98 ALA A CA 1
ATOM 702 C C . ALA A 1 98 ? -11.515 -2.461 9.228 1.00 95.25 98 ALA A C 1
ATOM 704 O O . ALA A 1 98 ? -12.737 -2.607 9.240 1.00 95.25 98 ALA A O 1
ATOM 705 N N . ALA A 1 99 ? -10.692 -3.497 9.420 1.00 95.00 99 ALA A N 1
ATOM 706 C CA . ALA A 1 99 ? -11.190 -4.844 9.680 1.00 95.00 99 ALA A CA 1
ATOM 707 C C . ALA A 1 99 ? -11.980 -4.948 10.996 1.00 95.00 99 ALA A C 1
ATOM 709 O O . ALA A 1 99 ? -12.963 -5.689 11.070 1.00 95.00 99 ALA A O 1
ATOM 710 N N . ALA A 1 100 ? -11.590 -4.202 12.031 1.00 95.69 100 ALA A N 1
ATOM 711 C CA . ALA A 1 100 ? -12.320 -4.144 13.294 1.00 95.69 100 ALA A CA 1
ATOM 712 C C . ALA A 1 100 ? -13.668 -3.420 13.161 1.00 95.69 100 ALA A C 1
ATOM 714 O O . ALA A 1 100 ? -14.619 -3.799 13.840 1.00 95.69 100 ALA A O 1
ATOM 715 N N . MET A 1 101 ? -13.770 -2.466 12.231 1.00 94.38 101 MET A N 1
ATOM 716 C CA . MET A 1 101 ? -15.019 -1.810 11.822 1.00 94.38 101 MET A CA 1
ATOM 717 C C . MET A 1 101 ? -15.914 -2.703 10.937 1.00 94.38 101 MET A C 1
ATOM 719 O O . MET A 1 101 ? -16.976 -2.273 10.500 1.00 94.38 101 MET A O 1
ATOM 723 N N . GLY A 1 102 ? -15.505 -3.947 10.654 1.00 92.62 102 GLY A N 1
ATOM 724 C CA . GLY A 1 102 ? -16.277 -4.910 9.862 1.00 92.62 102 GLY A CA 1
ATOM 725 C C . GLY A 1 102 ? -15.964 -4.910 8.363 1.00 92.62 102 GLY A C 1
ATOM 726 O O . GLY A 1 102 ? -16.573 -5.673 7.612 1.00 92.62 102 GLY A O 1
ATOM 727 N N . ILE A 1 103 ? -14.994 -4.110 7.913 1.00 93.25 103 ILE A N 1
ATOM 728 C CA . ILE A 1 103 ? -14.570 -4.088 6.512 1.00 93.25 103 ILE A CA 1
ATOM 729 C C . ILE A 1 103 ? -13.782 -5.357 6.186 1.00 93.25 103 ILE A C 1
ATOM 731 O O . ILE A 1 103 ? -12.915 -5.798 6.941 1.00 93.25 103 ILE A O 1
ATOM 735 N N . ARG A 1 104 ? -14.049 -5.965 5.029 1.00 91.94 104 ARG A N 1
ATOM 736 C CA . ARG A 1 104 ? -13.262 -7.119 4.583 1.00 91.94 104 ARG A CA 1
ATOM 737 C C . ARG A 1 104 ? -11.936 -6.635 4.012 1.00 91.94 104 ARG A C 1
ATOM 739 O O . ARG A 1 104 ? -11.899 -5.965 2.985 1.00 91.94 104 ARG A O 1
ATOM 746 N N . VAL A 1 105 ? -10.843 -6.999 4.670 1.00 91.31 105 VAL A N 1
ATOM 747 C CA . VAL A 1 105 ? -9.496 -6.562 4.294 1.00 91.31 105 VAL A CA 1
ATOM 748 C C . VAL A 1 105 ? -8.660 -7.754 3.846 1.00 91.31 105 VAL A C 1
ATOM 750 O O . VAL A 1 105 ? -8.547 -8.747 4.564 1.00 91.31 105 VAL A O 1
ATOM 753 N N . VAL A 1 106 ? -8.040 -7.635 2.674 1.00 89.06 106 VAL A N 1
ATOM 754 C CA . VAL A 1 106 ? -6.979 -8.534 2.206 1.00 89.06 106 VAL A CA 1
ATOM 755 C C . VAL A 1 106 ? -5.704 -7.716 2.169 1.00 89.06 106 VAL A C 1
ATOM 757 O O . VAL A 1 106 ? -5.524 -6.909 1.269 1.00 89.06 106 VAL A O 1
ATOM 760 N N . LYS A 1 107 ? -4.829 -7.899 3.158 1.00 85.88 107 LYS A N 1
ATOM 761 C CA . LYS A 1 107 ? -3.585 -7.135 3.260 1.00 85.88 107 LYS A CA 1
ATOM 762 C C . LYS A 1 107 ? -2.444 -7.885 2.577 1.00 85.88 107 LYS A C 1
ATOM 764 O O . LYS A 1 107 ? -2.046 -8.950 3.044 1.00 85.88 107 LYS A O 1
ATOM 769 N N . THR A 1 108 ? -1.885 -7.312 1.515 1.00 83.12 108 THR A N 1
ATOM 770 C CA . THR A 1 108 ? -0.576 -7.729 0.990 1.00 83.12 108 THR A CA 1
ATOM 771 C C . THR A 1 108 ? 0.533 -6.901 1.636 1.00 83.12 108 THR A C 1
ATOM 773 O O . THR A 1 108 ? 0.292 -5.815 2.171 1.00 83.12 108 THR A O 1
ATOM 776 N N . GLY A 1 109 ? 1.763 -7.406 1.620 1.00 72.94 109 GLY A N 1
ATOM 777 C CA . GLY A 1 109 ? 2.905 -6.691 2.174 1.00 72.94 109 GLY A CA 1
ATOM 778 C C . GLY A 1 109 ? 4.220 -7.121 1.544 1.00 72.94 109 GLY A C 1
ATOM 779 O O . GLY A 1 109 ? 4.282 -8.124 0.838 1.00 72.94 109 GLY A O 1
ATOM 780 N N . SER A 1 110 ? 5.261 -6.345 1.815 1.00 64.62 110 SER A N 1
ATOM 781 C CA . SER A 1 110 ? 6.651 -6.637 1.471 1.00 64.62 110 SER A CA 1
ATOM 782 C C . SER A 1 110 ? 7.466 -6.900 2.741 1.00 64.62 110 SER A C 1
ATOM 784 O O . SER A 1 110 ? 7.066 -6.500 3.837 1.00 64.62 110 SER A O 1
ATOM 786 N N . THR A 1 111 ? 8.600 -7.583 2.585 1.00 59.12 111 THR A N 1
ATOM 787 C CA . THR A 1 111 ? 9.656 -7.726 3.603 1.00 59.12 111 THR A CA 1
ATOM 788 C C . THR A 1 111 ? 10.734 -6.660 3.379 1.00 59.12 111 THR A C 1
ATOM 790 O O . THR A 1 111 ? 11.037 -6.351 2.223 1.00 59.12 111 THR A O 1
ATOM 793 N N . GLY A 1 112 ? 11.348 -6.118 4.434 1.00 55.66 112 GLY A N 1
ATOM 794 C CA . GLY A 1 112 ? 12.434 -5.131 4.338 1.00 55.66 112 GLY A CA 1
ATOM 795 C C . GLY A 1 112 ? 12.263 -3.933 5.277 1.00 55.66 112 GLY A C 1
ATOM 796 O O . GLY A 1 112 ? 11.459 -3.956 6.204 1.00 55.66 112 GLY A O 1
ATOM 797 N N . ARG A 1 113 ? 13.023 -2.848 5.053 1.00 46.81 113 ARG A N 1
ATOM 798 C CA . ARG A 1 113 ? 12.929 -1.642 5.896 1.00 46.81 113 ARG A CA 1
ATOM 799 C C . ARG A 1 113 ? 11.510 -1.059 5.800 1.00 46.81 113 ARG A C 1
ATOM 801 O O . ARG A 1 113 ? 11.116 -0.601 4.731 1.00 46.81 113 ARG A O 1
ATOM 808 N N . SER A 1 114 ? 10.768 -1.103 6.909 1.00 52.78 114 SER A N 1
ATOM 809 C CA . SER A 1 114 ? 9.346 -0.720 6.997 1.00 52.78 114 SER A CA 1
ATOM 810 C C . SER A 1 114 ? 8.382 -1.637 6.216 1.00 52.78 114 SER A C 1
ATOM 812 O O . SER A 1 114 ? 7.330 -1.192 5.755 1.00 52.78 114 SER A O 1
ATOM 814 N N . GLY A 1 115 ? 8.740 -2.915 6.037 1.00 56.72 115 GLY A N 1
ATOM 815 C CA . GLY A 1 115 ? 7.899 -3.925 5.395 1.00 56.72 115 GLY A CA 1
ATOM 816 C C . GLY A 1 115 ? 6.725 -4.371 6.275 1.00 56.72 115 GLY A C 1
ATOM 817 O O . GLY A 1 115 ? 6.903 -4.779 7.420 1.00 56.72 115 GLY A O 1
ATOM 818 N N . SER A 1 116 ? 5.508 -4.349 5.727 1.00 56.53 116 SER A N 1
ATOM 819 C CA . SER A 1 116 ? 4.289 -4.725 6.474 1.00 56.53 116 SER A CA 1
ATOM 820 C C . SER A 1 116 ? 4.176 -6.224 6.794 1.00 56.53 116 SER A C 1
ATOM 822 O O . SER A 1 116 ? 3.400 -6.605 7.671 1.00 56.53 116 SER A O 1
ATOM 824 N N . LEU A 1 117 ? 4.950 -7.095 6.127 1.00 57.19 117 LEU A N 1
ATOM 825 C CA . LEU A 1 117 ? 5.027 -8.514 6.506 1.00 57.19 117 LEU A CA 1
ATOM 826 C C . LEU A 1 117 ? 5.857 -8.724 7.777 1.00 57.19 117 LEU A C 1
ATOM 828 O O . LEU A 1 117 ? 5.501 -9.575 8.593 1.00 57.19 117 LEU A O 1
ATOM 832 N N . ASP A 1 118 ? 6.897 -7.913 7.976 1.00 55.72 118 ASP A N 1
ATOM 833 C CA . ASP A 1 118 ? 7.717 -7.949 9.187 1.00 55.72 118 ASP A CA 1
ATOM 834 C C . ASP A 1 118 ? 6.909 -7.421 10.386 1.00 55.72 118 ASP A C 1
ATOM 836 O O . ASP A 1 118 ? 6.907 -8.035 11.448 1.00 55.72 118 ASP A O 1
ATOM 840 N N . ALA A 1 119 ? 6.084 -6.387 10.183 1.00 57.38 119 ALA A N 1
ATOM 841 C CA . ALA A 1 119 ? 5.174 -5.843 11.199 1.00 57.38 119 ALA A CA 1
ATOM 842 C C . ALA A 1 119 ? 4.095 -6.832 11.691 1.00 57.38 119 ALA A C 1
ATOM 844 O O . ALA A 1 119 ? 3.674 -6.782 12.847 1.00 57.38 119 ALA A O 1
ATOM 845 N N . LEU A 1 120 ? 3.644 -7.758 10.835 1.00 59.31 120 LEU A N 1
ATOM 846 C CA . LEU A 1 120 ? 2.717 -8.831 11.223 1.00 59.31 120 LEU A CA 1
ATOM 847 C C . LEU A 1 120 ? 3.396 -9.909 12.081 1.00 59.31 120 LEU A C 1
ATOM 849 O O . LEU A 1 120 ? 2.730 -10.530 12.916 1.00 59.31 120 LEU A O 1
ATOM 853 N N . ALA A 1 121 ? 4.699 -10.138 11.882 1.00 55.12 121 ALA A N 1
ATOM 854 C CA . ALA A 1 121 ? 5.521 -10.916 12.809 1.00 55.12 121 ALA A CA 1
ATOM 855 C C . ALA A 1 121 ? 5.785 -10.125 14.109 1.00 55.12 121 ALA A C 1
ATOM 857 O O . ALA A 1 121 ? 5.819 -10.713 15.190 1.00 55.12 121 ALA A O 1
ATOM 858 N N . ASP A 1 122 ? 5.847 -8.794 14.007 1.00 51.34 122 ASP A N 1
ATOM 859 C CA . ASP A 1 122 ? 6.043 -7.814 15.083 1.00 51.34 122 ASP A CA 1
ATOM 860 C C . ASP A 1 122 ? 4.761 -7.377 15.814 1.00 51.34 122 ASP A C 1
ATOM 862 O O . ASP A 1 122 ? 4.747 -6.389 16.547 1.00 51.34 122 ASP A O 1
ATOM 866 N N . LEU A 1 123 ? 3.700 -8.189 15.782 1.00 56.38 123 LEU A N 1
ATOM 867 C CA . LEU A 1 123 ? 2.631 -8.091 16.784 1.00 56.38 123 LEU A CA 1
ATOM 868 C C . LEU A 1 123 ? 3.133 -8.414 18.210 1.00 56.38 123 LEU A C 1
ATOM 870 O O . LEU A 1 123 ? 2.318 -8.536 19.121 1.00 56.38 123 LEU A O 1
ATOM 874 N N . ARG A 1 124 ? 4.435 -8.594 18.444 1.00 51.28 124 ARG A N 1
ATOM 875 C CA . ARG A 1 124 ? 4.996 -8.727 19.789 1.00 51.28 124 ARG A CA 1
ATOM 876 C C . ARG A 1 124 ? 4.946 -7.384 20.538 1.00 51.28 124 ARG A C 1
ATOM 878 O O . ARG A 1 124 ? 4.952 -6.321 19.918 1.00 51.28 124 ARG A O 1
ATOM 885 N N . PRO A 1 125 ? 4.876 -7.408 21.877 1.00 47.34 125 PRO A N 1
ATOM 886 C CA . PRO A 1 125 ? 5.152 -6.223 22.684 1.00 47.34 125 PRO A CA 1
ATOM 887 C C . PRO A 1 125 ? 6.531 -5.639 22.339 1.00 47.34 125 PRO A C 1
ATOM 889 O O . PRO A 1 125 ? 7.410 -6.385 21.904 1.00 47.34 125 PRO A O 1
ATOM 892 N N . ALA A 1 126 ? 6.714 -4.331 22.549 1.00 52.19 126 ALA A N 1
ATOM 893 C CA . ALA A 1 126 ? 7.993 -3.656 22.321 1.00 52.19 126 ALA A CA 1
ATOM 894 C C . ALA A 1 126 ? 9.146 -4.387 23.032 1.00 52.19 126 ALA A C 1
ATOM 896 O O . ALA A 1 126 ? 9.001 -4.824 24.180 1.00 52.19 126 ALA A O 1
ATOM 897 N N . GLY A 1 127 ? 10.277 -4.534 22.340 1.00 53.44 127 GLY A N 1
ATOM 898 C CA . GLY A 1 127 ? 11.499 -5.073 22.921 1.00 53.44 127 GLY A CA 1
ATOM 899 C C . GLY A 1 127 ? 12.159 -4.079 23.887 1.00 53.44 127 GLY A C 1
ATOM 900 O O . GLY A 1 127 ? 11.864 -2.881 23.858 1.00 53.44 127 GLY A O 1
ATOM 901 N N . PRO A 1 128 ? 13.074 -4.535 24.761 1.00 47.41 128 PRO A N 1
ATOM 902 C CA . PRO A 1 128 ? 13.811 -3.640 25.648 1.00 47.41 128 PRO A CA 1
ATOM 903 C C . PRO A 1 128 ? 14.593 -2.587 24.845 1.00 47.41 128 PRO A C 1
ATOM 905 O O . PRO A 1 128 ? 15.441 -2.941 24.031 1.00 47.41 128 PRO A O 1
ATOM 908 N N . GLY A 1 129 ? 14.332 -1.301 25.098 1.00 59.66 129 GLY A N 1
ATOM 909 C CA . GLY A 1 129 ? 15.026 -0.175 24.453 1.00 59.66 129 GLY A CA 1
ATOM 910 C C . GLY A 1 129 ? 14.360 0.373 23.187 1.00 59.66 129 GLY A C 1
ATOM 911 O O . GLY A 1 129 ? 14.836 1.367 22.644 1.00 59.66 129 GLY A O 1
ATOM 912 N N . GLU A 1 130 ? 13.253 -0.219 22.737 1.00 60.47 130 GLU A N 1
ATOM 913 C CA . GLU A 1 130 ? 12.448 0.325 21.644 1.00 60.47 130 GLU A CA 1
ATOM 914 C C . GLU A 1 130 ? 11.410 1.320 22.206 1.00 60.47 130 GLU A C 1
ATOM 916 O O . GLU A 1 130 ? 10.758 1.016 23.212 1.00 60.47 130 GLU A O 1
ATOM 921 N N . PRO A 1 131 ? 11.233 2.515 21.611 1.00 57.97 131 PRO A N 1
ATOM 922 C CA . PRO A 1 131 ? 10.227 3.457 22.082 1.00 57.97 131 PRO A CA 1
ATOM 923 C C . PRO A 1 131 ? 8.831 2.887 21.813 1.00 57.97 131 PRO A C 1
ATOM 925 O O . PRO A 1 131 ? 8.327 2.969 20.694 1.00 57.97 131 PRO A O 1
ATOM 928 N N . ALA A 1 132 ? 8.203 2.319 22.848 1.00 53.78 132 ALA A N 1
ATOM 929 C CA . ALA A 1 132 ? 6.919 1.611 22.772 1.00 53.78 132 ALA A CA 1
ATOM 930 C C . ALA A 1 132 ? 5.817 2.415 22.060 1.00 53.78 132 ALA A C 1
ATOM 932 O O . ALA A 1 132 ? 4.991 1.854 21.344 1.00 53.78 132 ALA A O 1
ATOM 933 N N . GLU A 1 133 ? 5.856 3.735 22.205 1.00 51.41 133 GLU A N 1
ATOM 934 C CA . GLU A 1 133 ? 4.948 4.698 21.593 1.00 51.41 133 GLU A CA 1
ATOM 935 C C . GLU A 1 133 ? 5.151 4.908 20.090 1.00 51.41 133 GLU A C 1
ATOM 937 O O . GLU A 1 133 ? 4.387 5.668 19.522 1.00 51.41 133 GLU A O 1
ATOM 942 N N . THR A 1 134 ? 6.109 4.234 19.436 1.00 60.09 134 THR A N 1
ATOM 943 C CA . THR A 1 134 ? 6.303 4.225 17.965 1.00 60.09 134 THR A CA 1
ATOM 944 C C . THR A 1 134 ? 5.840 2.926 17.289 1.00 60.09 134 THR A C 1
ATOM 946 O O . THR A 1 134 ? 5.983 2.750 16.078 1.00 60.09 134 THR A O 1
ATOM 949 N N . HIS A 1 135 ? 5.259 2.005 18.065 1.00 72.38 135 HIS A N 1
ATOM 950 C CA . HIS A 1 135 ? 4.965 0.648 17.617 1.00 72.38 135 HIS A CA 1
ATOM 951 C C . HIS A 1 135 ? 3.496 0.472 17.230 1.00 72.38 135 HIS A C 1
ATOM 953 O O . HIS A 1 135 ? 2.596 1.121 17.766 1.00 72.38 135 HIS A O 1
ATOM 959 N N . LEU A 1 136 ? 3.244 -0.483 16.331 1.00 80.50 136 LEU A N 1
ATOM 960 C CA . LEU A 1 136 ? 1.900 -0.855 15.885 1.00 80.50 136 LEU A CA 1
ATOM 961 C C . LEU A 1 136 ? 0.924 -1.111 17.060 1.00 80.50 136 LEU A C 1
ATOM 963 O O . LEU A 1 136 ? -0.164 -0.539 17.032 1.00 80.50 136 LEU A O 1
ATOM 967 N N . PRO A 1 137 ? 1.269 -1.869 18.127 1.00 83.38 137 PRO A N 1
ATOM 968 C CA . PRO A 1 137 ? 0.359 -2.075 19.254 1.00 83.38 137 PRO A CA 1
ATOM 969 C C . PRO A 1 137 ? -0.036 -0.794 20.000 1.00 83.38 137 PRO A C 1
ATOM 971 O O . PRO A 1 137 ? -1.161 -0.729 20.481 1.00 83.38 137 PRO A O 1
ATOM 974 N N . ALA A 1 138 ? 0.848 0.206 20.097 1.00 83.75 138 ALA A N 1
ATOM 975 C CA . ALA A 1 138 ? 0.525 1.480 20.741 1.00 83.75 138 ALA A CA 1
ATOM 976 C C . ALA A 1 138 ? -0.532 2.243 19.932 1.00 83.75 138 ALA A C 1
ATOM 978 O O . ALA A 1 138 ? -1.564 2.625 20.480 1.00 83.75 138 ALA A O 1
ATOM 979 N N . LEU A 1 139 ? -0.360 2.344 18.606 1.00 86.94 139 LEU A N 1
ATOM 980 C CA . LEU A 1 139 ? -1.384 2.960 17.756 1.00 86.94 139 LEU A CA 1
ATOM 981 C C . LEU A 1 139 ? -2.731 2.263 17.871 1.00 86.94 139 LEU A C 1
ATOM 983 O O . LEU A 1 139 ? -3.741 2.945 17.977 1.00 86.94 139 LEU A O 1
ATOM 987 N N . LEU A 1 140 ? -2.762 0.927 17.878 1.00 90.31 140 LEU A N 1
ATOM 988 C CA . LEU A 1 140 ? -4.019 0.180 17.977 1.00 90.31 140 LEU A CA 1
ATOM 989 C C . LEU A 1 140 ? -4.740 0.389 19.316 1.00 90.31 140 LEU A C 1
ATOM 991 O O . LEU A 1 140 ? -5.955 0.223 19.361 1.00 90.31 140 LEU A O 1
ATOM 995 N N . ARG A 1 141 ? -4.017 0.757 20.382 1.00 90.38 141 ARG A N 1
ATOM 996 C CA . ARG A 1 141 ? -4.586 1.159 21.682 1.00 90.38 141 ARG A CA 1
ATOM 997 C C . ARG A 1 141 ? -5.026 2.625 21.724 1.00 90.38 141 ARG A C 1
ATOM 999 O O . ARG A 1 141 ? -5.511 3.076 22.755 1.00 90.38 141 ARG A O 1
ATOM 1006 N N . GLY A 1 142 ? -4.836 3.377 20.640 1.00 88.75 142 GLY A N 1
ATOM 1007 C CA . GLY A 1 142 ? -5.074 4.817 20.620 1.00 88.75 142 GLY A CA 1
ATOM 1008 C C . GLY A 1 142 ? -3.979 5.630 21.319 1.00 88.75 142 GLY A C 1
ATOM 1009 O O . GLY A 1 142 ? -4.211 6.786 21.666 1.00 88.75 142 GLY A O 1
ATOM 1010 N N . GLU A 1 143 ? -2.787 5.060 21.501 1.00 87.69 143 GLU A N 1
ATOM 1011 C CA . GLU A 1 143 ? -1.605 5.735 22.048 1.00 87.69 143 GLU A CA 1
ATOM 1012 C C . GLU A 1 143 ? -0.733 6.323 20.916 1.00 87.69 143 GLU A C 1
ATOM 1014 O O . GLU A 1 143 ? -0.897 5.997 19.738 1.00 87.69 143 GLU A O 1
ATOM 1019 N N . GLY A 1 144 ? 0.213 7.200 21.266 1.00 82.75 144 GLY A N 1
ATOM 1020 C CA . GLY A 1 144 ? 1.131 7.842 20.318 1.00 82.75 144 GLY A CA 1
ATOM 1021 C C . GLY A 1 144 ? 0.643 9.193 19.758 1.00 82.75 144 GLY A C 1
ATOM 1022 O O . GLY A 1 144 ? -0.415 9.708 20.151 1.00 82.75 144 GLY A O 1
ATOM 1023 N N . PRO A 1 145 ? 1.421 9.811 18.845 1.00 86.31 145 PRO A N 1
ATOM 1024 C CA . PRO A 1 145 ? 1.159 11.146 18.317 1.00 86.31 145 PRO A CA 1
ATOM 1025 C C . PRO A 1 145 ? -0.213 11.254 17.649 1.00 86.31 145 PRO A C 1
ATOM 1027 O O . PRO A 1 145 ? -0.603 10.378 16.876 1.00 86.31 145 PRO A O 1
ATOM 1030 N N . ALA A 1 146 ? -0.915 12.364 17.897 1.00 89.88 146 ALA A N 1
ATOM 1031 C CA . ALA A 1 146 ? -2.243 12.624 17.331 1.00 89.88 146 ALA A CA 1
ATOM 1032 C C . ALA A 1 146 ? -2.267 12.466 15.805 1.00 89.88 146 ALA A C 1
ATOM 1034 O O . ALA A 1 146 ? -3.069 11.694 15.293 1.00 89.88 146 ALA A O 1
ATOM 1035 N N . ALA A 1 147 ? -1.291 13.053 15.105 1.00 89.56 147 ALA A N 1
ATOM 1036 C CA . ALA A 1 147 ? -1.181 12.953 13.651 1.00 89.56 147 ALA A CA 1
ATOM 1037 C C . ALA A 1 147 ? -1.101 11.501 13.140 1.00 89.56 147 ALA A C 1
ATOM 1039 O O . ALA A 1 147 ? -1.673 11.176 12.101 1.00 89.56 147 ALA A O 1
ATOM 1040 N N . ALA A 1 148 ? -0.419 10.602 13.859 1.00 87.94 148 ALA A N 1
ATOM 1041 C CA . ALA A 1 148 ? -0.326 9.198 13.460 1.00 87.94 148 ALA A CA 1
ATOM 1042 C C . ALA A 1 148 ? -1.670 8.479 13.641 1.00 87.94 148 ALA A C 1
ATOM 1044 O O . ALA A 1 148 ? -2.104 7.755 12.746 1.00 87.94 148 ALA A O 1
ATOM 1045 N N . ARG A 1 149 ? -2.355 8.725 14.765 1.00 92.06 149 ARG A N 1
ATOM 1046 C CA . ARG A 1 149 ? -3.686 8.165 15.047 1.00 92.06 149 ARG A CA 1
ATOM 1047 C C . ARG A 1 149 ? -4.730 8.670 14.053 1.00 92.06 149 ARG A C 1
ATOM 1049 O O . ARG A 1 149 ? -5.440 7.866 13.465 1.00 92.06 149 ARG A O 1
ATOM 1056 N N . GLU A 1 150 ? -4.754 9.973 13.795 1.00 94.56 150 GLU A N 1
ATOM 1057 C CA . GLU A 1 150 ? -5.632 10.602 12.802 1.00 94.56 150 GLU A CA 1
ATOM 1058 C C . GLU A 1 150 ? -5.377 10.047 11.396 1.00 94.56 150 GLU A C 1
ATOM 1060 O O . GLU A 1 150 ? -6.321 9.719 10.684 1.00 94.56 150 GLU A O 1
ATOM 1065 N N . THR A 1 151 ? -4.113 9.842 11.009 1.00 93.00 151 THR A N 1
ATOM 1066 C CA . THR A 1 151 ? -3.781 9.232 9.710 1.00 93.00 151 THR A CA 1
ATOM 1067 C C . THR A 1 151 ? -4.284 7.787 9.619 1.00 93.00 151 THR A C 1
ATOM 1069 O O . THR A 1 151 ? -4.793 7.373 8.577 1.00 93.00 151 THR A O 1
ATOM 1072 N N . VAL A 1 152 ? -4.175 7.006 10.701 1.00 93.56 152 VAL A N 1
ATOM 1073 C CA . VAL A 1 152 ? -4.734 5.646 10.761 1.00 93.56 152 VAL A CA 1
ATOM 1074 C C . VAL A 1 152 ? -6.255 5.668 10.608 1.00 93.56 152 VAL A C 1
ATOM 1076 O O . VAL A 1 152 ? -6.777 4.913 9.786 1.00 93.56 152 VAL A O 1
ATOM 1079 N N . CYS A 1 153 ? -6.952 6.546 11.335 1.00 96.75 153 CYS A N 1
ATOM 1080 C CA . CYS A 1 153 ? -8.404 6.705 11.228 1.00 96.75 153 CYS A CA 1
ATOM 1081 C C . CYS A 1 153 ? -8.825 7.137 9.819 1.00 96.75 153 CYS A C 1
ATOM 1083 O O . CYS A 1 153 ? -9.741 6.550 9.250 1.00 96.75 153 CYS A O 1
ATOM 1085 N N . LEU A 1 154 ? -8.119 8.095 9.211 1.00 96.19 154 LEU A N 1
ATOM 1086 C CA . LEU A 1 154 ? -8.397 8.567 7.855 1.00 96.19 154 LEU A CA 1
ATOM 1087 C C . LEU A 1 154 ? -8.217 7.461 6.815 1.00 96.19 154 LEU A C 1
ATOM 1089 O O . LEU A 1 154 ? -9.092 7.250 5.978 1.00 96.19 154 LEU A O 1
ATOM 1093 N N . ASN A 1 155 ? -7.125 6.702 6.891 1.00 94.94 155 ASN A N 1
ATOM 1094 C CA . ASN A 1 155 ? -6.894 5.586 5.979 1.00 94.94 155 ASN A CA 1
ATOM 1095 C C . ASN A 1 155 ? -7.932 4.467 6.165 1.00 94.94 155 ASN A C 1
ATOM 1097 O O . ASN A 1 155 ? -8.374 3.877 5.179 1.00 94.94 155 ASN A O 1
ATOM 1101 N N . ALA A 1 156 ? -8.346 4.184 7.404 1.00 95.38 156 ALA A N 1
ATOM 1102 C CA . ALA A 1 156 ? -9.408 3.221 7.686 1.00 95.38 156 ALA A CA 1
ATOM 1103 C C . ALA A 1 156 ? -10.772 3.701 7.160 1.00 95.38 156 ALA A C 1
ATOM 1105 O O . ALA A 1 156 ? -11.518 2.907 6.591 1.00 95.38 156 ALA A O 1
ATOM 1106 N N . ALA A 1 157 ? -11.065 4.997 7.270 1.00 95.62 157 ALA A N 1
ATOM 1107 C CA . ALA A 1 157 ? -12.274 5.612 6.734 1.00 95.62 157 ALA A CA 1
ATOM 1108 C C . ALA A 1 157 ? -12.327 5.541 5.203 1.00 95.62 157 ALA A C 1
ATOM 1110 O O . ALA A 1 157 ? -13.336 5.123 4.640 1.00 95.62 157 ALA A O 1
ATOM 1111 N N . VAL A 1 158 ? -11.221 5.860 4.520 1.00 94.38 158 VAL A N 1
ATOM 1112 C CA . VAL A 1 158 ? -11.108 5.694 3.061 1.00 94.38 158 VAL A CA 1
ATOM 1113 C C . VAL A 1 158 ? -11.302 4.230 2.667 1.00 94.38 158 VAL A C 1
ATOM 1115 O O . VAL A 1 158 ? -12.015 3.944 1.709 1.00 94.38 158 VAL A O 1
ATOM 1118 N N . ALA A 1 159 ? -10.715 3.294 3.417 1.00 92.38 159 ALA A N 1
ATOM 1119 C CA . ALA A 1 159 ? -10.899 1.866 3.185 1.00 92.38 159 ALA A CA 1
ATOM 1120 C C . ALA A 1 159 ? -12.363 1.429 3.382 1.00 92.38 159 ALA A C 1
ATOM 1122 O O . ALA A 1 159 ? -12.860 0.618 2.604 1.00 92.38 159 ALA A O 1
ATOM 1123 N N . ALA A 1 160 ? -13.061 1.977 4.379 1.00 91.44 160 ALA A N 1
ATOM 1124 C CA . ALA A 1 160 ? -14.478 1.719 4.601 1.00 91.44 160 ALA A CA 1
ATOM 1125 C C . ALA A 1 160 ? -15.326 2.230 3.433 1.00 91.44 160 ALA A C 1
ATOM 1127 O O . ALA A 1 160 ? -16.060 1.442 2.844 1.00 91.44 160 ALA A O 1
ATOM 1128 N N . VAL A 1 161 ? -15.148 3.492 3.031 1.00 90.75 161 VAL A N 1
ATOM 1129 C CA . VAL A 1 161 ? -15.864 4.093 1.894 1.00 90.75 161 VAL A CA 1
ATOM 1130 C C . VAL A 1 161 ? -15.588 3.327 0.595 1.00 90.75 161 VAL A C 1
ATOM 1132 O O . VAL A 1 161 ? -16.513 3.030 -0.152 1.00 90.75 161 VAL A O 1
ATOM 1135 N N . ALA A 1 162 ? -14.335 2.937 0.343 1.00 88.19 162 ALA A N 1
ATOM 1136 C CA . ALA A 1 162 ? -13.955 2.179 -0.851 1.00 88.19 162 ALA A CA 1
ATOM 1137 C C . ALA A 1 162 ? -14.511 0.743 -0.875 1.00 88.19 162 ALA A C 1
ATOM 1139 O O . ALA A 1 162 ? -14.664 0.163 -1.949 1.00 88.19 162 ALA A O 1
ATOM 1140 N N . ALA A 1 163 ? -14.789 0.150 0.290 1.00 85.62 163 ALA A N 1
ATOM 1141 C CA . ALA A 1 163 ? -15.358 -1.191 0.388 1.00 85.62 163 ALA A CA 1
ATOM 1142 C C . ALA A 1 163 ? -16.872 -1.225 0.137 1.00 85.62 163 ALA A C 1
ATOM 1144 O O . ALA A 1 163 ? -17.434 -2.308 -0.065 1.00 85.62 163 ALA A O 1
ATOM 1145 N N . LEU A 1 164 ? -17.535 -0.068 0.175 1.00 79.62 164 LEU A N 1
ATOM 1146 C CA . LEU A 1 164 ? -18.961 0.030 -0.079 1.00 79.62 164 LEU A CA 1
ATOM 1147 C C . LEU A 1 164 ? -19.271 -0.243 -1.556 1.00 79.62 164 LEU A C 1
ATOM 1149 O O . LEU A 1 164 ? -18.531 0.137 -2.462 1.00 79.62 164 LEU A O 1
ATOM 1153 N N . ALA A 1 165 ? -20.395 -0.915 -1.807 1.00 65.56 165 ALA A N 1
ATOM 1154 C CA . ALA A 1 165 ? -20.911 -1.061 -3.160 1.00 65.56 165 ALA A CA 1
ATOM 1155 C C . ALA A 1 165 ? -21.330 0.309 -3.720 1.00 65.56 165 ALA A C 1
ATOM 1157 O O . ALA A 1 165 ? -21.705 1.210 -2.966 1.00 65.56 165 ALA A O 1
ATOM 1158 N N . ALA A 1 166 ? -21.317 0.446 -5.049 1.00 56.16 166 ALA A N 1
ATOM 1159 C CA . ALA A 1 166 ? -21.872 1.619 -5.716 1.00 56.16 166 ALA A CA 1
ATOM 1160 C C . ALA A 1 166 ? -23.303 1.889 -5.201 1.00 56.16 166 ALA A C 1
ATOM 1162 O O . ALA A 1 166 ? -24.179 1.037 -5.355 1.00 56.16 166 ALA A O 1
ATOM 1163 N N . GLY A 1 167 ? -23.518 3.049 -4.568 1.00 52.62 167 GLY A N 1
ATOM 1164 C CA . GLY A 1 167 ? -24.814 3.465 -4.015 1.00 52.62 167 GLY A CA 1
ATOM 1165 C C . GLY A 1 167 ? -24.933 3.481 -2.486 1.00 52.62 167 GLY A C 1
ATOM 1166 O O . GLY A 1 167 ? -26.012 3.786 -1.987 1.00 52.62 167 GLY A O 1
ATOM 1167 N N . ALA A 1 168 ? -23.875 3.175 -1.729 1.00 63.56 168 ALA A N 1
ATOM 1168 C CA . ALA A 1 168 ? -23.877 3.439 -0.290 1.00 63.56 168 ALA A CA 1
ATOM 1169 C C . ALA A 1 168 ? -23.634 4.929 -0.002 1.00 63.56 168 ALA A C 1
ATOM 1171 O O . ALA A 1 168 ? -22.669 5.511 -0.497 1.00 63.56 168 ALA A O 1
ATOM 1172 N N . ASP A 1 169 ? -24.498 5.522 0.818 1.00 67.38 169 ASP A N 1
ATOM 1173 C CA . ASP A 1 169 ? -24.455 6.936 1.196 1.00 67.38 169 ASP A CA 1
ATOM 1174 C C . ASP A 1 169 ? -23.785 7.096 2.567 1.00 67.38 169 ASP A C 1
ATOM 1176 O O . ASP A 1 169 ? -24.441 7.336 3.576 1.00 67.38 169 ASP A O 1
ATOM 1180 N N . GLN A 1 170 ? -22.475 6.842 2.625 1.00 80.50 170 GLN A N 1
ATOM 1181 C CA . GLN A 1 170 ? -21.665 7.155 3.802 1.00 80.50 170 GLN A CA 1
ATOM 1182 C C . GLN A 1 170 ? -20.611 8.185 3.417 1.00 80.50 170 GLN A C 1
ATOM 1184 O O . GLN A 1 170 ? -19.806 7.966 2.506 1.00 80.50 170 GLN A O 1
ATOM 1189 N N . SER A 1 171 ? -20.585 9.300 4.138 1.00 90.25 171 SER A N 1
ATOM 1190 C CA . SER A 1 171 ? -19.563 10.320 3.939 1.00 90.25 171 SER A CA 1
ATOM 1191 C C . SER A 1 171 ? -18.220 9.887 4.536 1.00 90.25 171 SER A C 1
ATOM 1193 O O . SER A 1 171 ? -18.146 9.154 5.526 1.00 90.25 171 SER A O 1
ATOM 1195 N N . LEU A 1 172 ? -17.122 10.401 3.972 1.00 92.56 172 LEU A N 1
ATOM 1196 C CA . LEU A 1 172 ? -15.786 10.184 4.535 1.00 92.56 172 LEU A CA 1
ATOM 1197 C C . LEU A 1 172 ? -15.682 10.700 5.982 1.00 92.56 172 LEU A C 1
ATOM 1199 O O . LEU A 1 172 ? -14.979 10.099 6.789 1.00 92.56 172 LEU A O 1
ATOM 1203 N N . ALA A 1 173 ? -16.396 11.779 6.317 1.00 95.12 173 ALA A N 1
ATOM 1204 C CA . ALA A 1 173 ? -16.425 12.343 7.665 1.00 95.12 173 ALA A CA 1
ATOM 1205 C C . ALA A 1 173 ? -17.087 11.393 8.678 1.00 95.12 173 ALA A C 1
ATOM 1207 O O . ALA A 1 173 ? -16.524 11.138 9.740 1.00 95.12 173 ALA A O 1
ATOM 1208 N N . GLU A 1 174 ? -18.238 10.806 8.339 1.00 94.56 174 GLU A N 1
ATOM 1209 C CA . GLU A 1 174 ? -18.891 9.802 9.192 1.00 94.56 174 GLU A CA 1
ATOM 1210 C C . GLU A 1 174 ? -18.018 8.556 9.357 1.00 94.56 174 GLU A C 1
ATOM 1212 O O . GLU A 1 174 ? -17.884 8.031 10.461 1.00 94.56 174 GLU A O 1
ATOM 1217 N N . ALA A 1 175 ? -17.386 8.094 8.273 1.00 95.06 175 ALA A N 1
ATOM 1218 C CA . ALA A 1 175 ? -16.461 6.965 8.324 1.00 95.06 175 ALA A CA 1
ATOM 1219 C C . ALA A 1 175 ? -15.222 7.265 9.188 1.00 95.06 175 ALA A C 1
ATOM 1221 O O . ALA A 1 175 ? -14.737 6.377 9.889 1.00 95.06 175 ALA A O 1
ATOM 1222 N N . PHE A 1 176 ? -14.728 8.507 9.172 1.00 97.31 176 PHE A N 1
ATOM 1223 C CA . PHE A 1 176 ? -13.621 8.955 10.017 1.00 97.31 176 PHE A CA 1
ATOM 1224 C C . PHE A 1 176 ? -13.993 8.929 11.497 1.00 97.31 176 PHE A C 1
ATOM 1226 O O . PHE A 1 176 ? -13.277 8.310 12.279 1.00 97.31 176 PHE A O 1
ATOM 1233 N N . HIS A 1 177 ? -15.134 9.507 11.876 1.00 97.12 177 HIS A N 1
ATOM 1234 C CA . HIS A 1 177 ? -15.590 9.476 13.267 1.00 97.12 177 HIS A CA 1
ATOM 1235 C C . HIS A 1 177 ? -15.867 8.051 13.756 1.00 97.12 177 HIS A C 1
ATOM 1237 O O . HIS A 1 177 ? -15.456 7.691 14.855 1.00 97.12 177 HIS A O 1
ATOM 1243 N N . ALA A 1 178 ? -16.446 7.192 12.911 1.00 96.31 178 ALA A N 1
ATOM 1244 C CA . ALA A 1 178 ? -16.602 5.775 13.233 1.00 96.31 178 ALA A CA 1
ATOM 1245 C C . ALA A 1 178 ? -15.249 5.068 13.451 1.00 96.31 178 ALA A C 1
ATOM 1247 O O . ALA A 1 178 ? -15.138 4.193 14.310 1.00 96.31 178 ALA A O 1
ATOM 1248 N N . ALA A 1 179 ? -14.210 5.439 12.695 1.00 97.19 179 ALA A N 1
ATOM 1249 C CA . ALA A 1 179 ? -12.860 4.920 12.897 1.00 97.19 179 ALA A CA 1
ATOM 1250 C C . ALA A 1 179 ? -12.233 5.435 14.204 1.00 97.19 179 ALA A C 1
ATOM 1252 O O . ALA A 1 179 ? -11.586 4.661 14.910 1.00 97.19 179 ALA A O 1
ATOM 1253 N N . GLU A 1 180 ? -12.449 6.706 14.558 1.00 97.56 180 GLU A N 1
ATOM 1254 C CA . GLU A 1 180 ? -12.011 7.268 15.841 1.00 97.56 180 GLU A CA 1
ATOM 1255 C C . GLU A 1 180 ? -12.669 6.564 17.031 1.00 97.56 180 GLU A C 1
ATOM 1257 O O . GLU A 1 180 ? -11.977 6.208 17.987 1.00 97.56 180 GLU A O 1
ATOM 1262 N N . ASP A 1 181 ? -13.979 6.328 16.959 1.00 97.56 181 ASP A N 1
ATOM 1263 C CA . ASP A 1 181 ? -14.729 5.607 17.986 1.00 97.56 181 ASP A CA 1
ATOM 1264 C C . ASP A 1 181 ? -14.234 4.160 18.105 1.00 97.56 181 ASP A C 1
ATOM 1266 O O . ASP A 1 181 ? -13.870 3.717 19.192 1.00 97.56 181 ASP A O 1
ATOM 1270 N N . ALA A 1 182 ? -14.079 3.447 16.984 1.00 97.19 182 ALA A N 1
ATOM 1271 C CA . ALA A 1 182 ? -13.555 2.080 16.980 1.00 97.19 182 ALA A CA 1
ATOM 1272 C C . ALA A 1 182 ? -12.126 1.977 17.546 1.00 97.19 182 ALA A C 1
ATOM 1274 O O . ALA A 1 182 ? -11.781 0.981 18.195 1.00 97.19 182 ALA A O 1
ATOM 1275 N N . LEU A 1 183 ? -11.284 2.987 17.303 1.00 96.25 183 LEU A N 1
ATOM 1276 C CA . LEU A 1 183 ? -9.941 3.055 17.871 1.00 96.25 183 LEU A CA 1
ATOM 1277 C C . LEU A 1 183 ? -9.996 3.283 19.386 1.00 96.25 183 LEU A C 1
ATOM 1279 O O . LEU A 1 183 ? -9.323 2.574 20.134 1.00 96.25 183 LEU A O 1
ATOM 1283 N N . ARG A 1 184 ? -10.823 4.238 19.832 1.00 95.38 184 ARG A N 1
ATOM 1284 C CA . ARG A 1 184 ? -11.012 4.591 21.247 1.00 95.38 184 ARG A CA 1
ATOM 1285 C C . ARG A 1 184 ? -11.580 3.430 22.061 1.00 95.38 184 ARG A C 1
ATOM 1287 O O . ARG A 1 184 ? -11.117 3.180 23.169 1.00 95.38 184 ARG A O 1
ATOM 1294 N N . ASP A 1 185 ? -12.521 2.691 21.486 1.00 95.56 185 ASP A N 1
ATOM 1295 C CA . ASP A 1 185 ? -13.188 1.553 22.124 1.00 95.56 185 ASP A CA 1
ATOM 1296 C C . ASP A 1 185 ? -12.312 0.286 22.144 1.00 95.56 185 ASP A C 1
ATOM 1298 O O . ASP A 1 185 ? -12.708 -0.758 22.669 1.00 95.56 185 ASP A O 1
ATOM 1302 N N . GLY A 1 186 ? -11.108 0.342 21.561 1.00 94.62 186 GLY A N 1
ATOM 1303 C CA . GLY A 1 186 ? -10.171 -0.779 21.526 1.00 94.62 186 GLY A CA 1
ATOM 1304 C C . GLY A 1 186 ? -10.598 -1.911 20.587 1.00 94.62 186 GLY A C 1
ATOM 1305 O O . GLY A 1 186 ? -10.101 -3.037 20.710 1.00 94.62 186 GLY A O 1
ATOM 1306 N N . ALA A 1 187 ? -11.487 -1.647 19.621 1.00 95.94 187 ALA A N 1
ATOM 1307 C CA . ALA A 1 187 ? -11.995 -2.661 18.695 1.00 95.94 187 ALA A CA 1
ATOM 1308 C C . ALA A 1 187 ? -10.859 -3.332 17.901 1.00 95.94 187 ALA A C 1
ATOM 1310 O O . ALA A 1 187 ? -10.862 -4.553 17.700 1.00 95.94 187 ALA A O 1
ATOM 1311 N N . ALA A 1 188 ? -9.855 -2.546 17.498 1.00 92.94 188 ALA A N 1
ATOM 1312 C CA . ALA A 1 188 ? -8.688 -3.035 16.770 1.00 92.94 188 ALA A CA 1
ATOM 1313 C C . ALA A 1 188 ? -7.798 -3.952 17.626 1.00 92.94 188 ALA A C 1
ATOM 1315 O O . ALA A 1 188 ? -7.366 -5.007 17.152 1.00 92.94 188 ALA A O 1
ATOM 1316 N N . VAL A 1 189 ? -7.597 -3.621 18.907 1.00 92.75 189 VAL A N 1
ATOM 1317 C CA . VAL A 1 189 ? -6.909 -4.501 19.870 1.00 92.75 189 VAL A CA 1
ATOM 1318 C C . VAL A 1 189 ? -7.671 -5.816 20.011 1.00 92.75 189 VAL A C 1
ATOM 1320 O O . VAL A 1 189 ? -7.089 -6.892 19.863 1.00 92.75 189 VAL A O 1
ATOM 1323 N N . GLY A 1 190 ? -8.991 -5.744 20.207 1.00 92.75 190 GLY A N 1
ATOM 1324 C CA . GLY A 1 190 ? -9.845 -6.925 20.308 1.00 92.75 190 GLY A CA 1
ATOM 1325 C C . GLY A 1 190 ? -9.771 -7.824 19.070 1.00 92.75 190 GLY A C 1
ATOM 1326 O O . GLY A 1 190 ? -9.767 -9.051 19.195 1.00 92.75 190 GLY A O 1
ATOM 1327 N N . LEU A 1 191 ? -9.674 -7.246 17.867 1.00 92.19 191 LEU A N 1
ATOM 1328 C CA . LEU A 1 191 ? -9.458 -8.012 16.638 1.00 92.19 191 LEU A CA 1
ATOM 1329 C C . LEU A 1 191 ? -8.105 -8.730 16.641 1.00 92.19 191 LEU A C 1
ATOM 1331 O O . LEU A 1 191 ? -8.062 -9.924 16.337 1.00 92.19 191 LEU A O 1
ATOM 1335 N N . VAL A 1 192 ? -7.019 -8.034 16.986 1.00 89.19 192 VAL A N 1
ATOM 1336 C CA . VAL A 1 192 ? -5.674 -8.626 17.030 1.00 89.19 192 VAL A CA 1
ATOM 1337 C C . VAL A 1 192 ? -5.628 -9.814 17.988 1.00 89.19 192 VAL A C 1
ATOM 1339 O O . VAL A 1 192 ? -5.122 -10.872 17.610 1.00 89.19 192 VAL A O 1
ATOM 1342 N N . GLU A 1 193 ? -6.218 -9.699 19.179 1.00 89.12 193 GLU A N 1
ATOM 1343 C CA . GLU A 1 193 ? -6.249 -10.818 20.126 1.00 89.12 193 GLU A CA 1
ATOM 1344 C C . GLU A 1 193 ? -7.038 -12.019 19.582 1.00 89.12 193 GLU A C 1
ATOM 1346 O O . GLU A 1 193 ? -6.580 -13.162 19.677 1.00 89.12 193 GLU A O 1
ATOM 1351 N N . ARG A 1 194 ? -8.173 -11.787 18.902 1.00 89.12 194 ARG A N 1
ATOM 1352 C CA . ARG A 1 194 ? -8.912 -12.867 18.218 1.00 89.12 194 ARG A CA 1
ATOM 1353 C C . ARG A 1 194 ? -8.075 -13.539 17.128 1.00 89.12 194 ARG A C 1
ATOM 1355 O O . ARG A 1 194 ? -8.123 -14.763 16.990 1.00 89.12 194 ARG A O 1
ATOM 1362 N N . LEU A 1 195 ? -7.316 -12.768 16.348 1.00 86.19 195 LEU A N 1
ATOM 1363 C CA . LEU A 1 195 ? -6.438 -13.308 15.305 1.00 86.19 195 LEU A CA 1
ATOM 1364 C C . LEU A 1 195 ? -5.306 -14.156 15.904 1.00 86.19 195 LEU A C 1
ATOM 1366 O O . LEU A 1 195 ? -5.029 -15.246 15.394 1.00 86.19 195 LEU A O 1
ATOM 1370 N N . ARG A 1 196 ? -4.697 -13.714 17.012 1.00 82.06 196 ARG A N 1
ATOM 1371 C CA . ARG A 1 196 ? -3.670 -14.485 17.734 1.00 82.06 196 ARG A CA 1
ATOM 1372 C C . ARG A 1 196 ? -4.221 -15.796 18.292 1.00 82.06 196 ARG A C 1
ATOM 1374 O O . ARG A 1 196 ? -3.618 -16.846 18.071 1.00 82.06 196 ARG A O 1
ATOM 1381 N N . ALA A 1 197 ? -5.393 -15.765 18.928 1.00 81.44 197 ALA A N 1
ATOM 1382 C CA . ALA A 1 197 ? -6.046 -16.964 19.460 1.00 81.44 197 ALA A CA 1
ATOM 1383 C C . ALA A 1 197 ? -6.360 -18.003 18.361 1.00 81.44 197 ALA A C 1
ATOM 1385 O O . ALA A 1 197 ? -6.193 -19.211 18.554 1.00 81.44 197 ALA A O 1
ATOM 1386 N N . ARG A 1 198 ? -6.756 -17.546 17.165 1.00 81.00 198 ARG A N 1
ATOM 1387 C CA . ARG A 1 198 ? -6.988 -18.421 16.000 1.00 81.00 198 ARG A CA 1
ATOM 1388 C C . ARG A 1 198 ? -5.701 -19.012 15.426 1.00 81.00 198 ARG A C 1
ATOM 1390 O O . ARG A 1 198 ? -5.703 -20.162 14.998 1.00 81.00 198 ARG A O 1
ATOM 1397 N N . ARG A 1 199 ? -4.592 -18.266 15.438 1.00 68.25 199 ARG A N 1
ATOM 1398 C CA . ARG A 1 199 ? -3.286 -18.799 15.018 1.00 68.25 199 ARG A CA 1
ATOM 1399 C C . ARG A 1 199 ? -2.791 -19.889 15.967 1.00 68.25 199 ARG A C 1
ATOM 1401 O O . ARG A 1 199 ? -2.395 -20.941 15.485 1.00 68.25 199 ARG A O 1
ATOM 1408 N N . GLY A 1 200 ? -2.900 -19.686 17.283 1.00 56.41 200 GLY A N 1
ATOM 1409 C CA . GLY A 1 200 ? -2.495 -20.683 18.287 1.00 56.41 200 GLY A CA 1
ATOM 1410 C C . GLY A 1 200 ? -3.286 -21.998 18.229 1.00 56.41 200 GLY A C 1
ATOM 1411 O O . GLY A 1 200 ? -2.746 -23.060 18.523 1.00 56.41 200 GLY A O 1
ATOM 1412 N N . THR A 1 201 ? -4.547 -21.954 17.791 1.00 50.94 201 THR A N 1
ATOM 1413 C CA . THR A 1 201 ? -5.388 -23.151 17.589 1.00 50.94 201 THR A CA 1
ATOM 1414 C C . THR A 1 201 ? -5.187 -23.807 16.214 1.00 50.94 201 THR A C 1
ATOM 1416 O O . THR A 1 201 ? -5.382 -25.015 16.075 1.00 50.94 201 THR A O 1
ATOM 1419 N N . GLY A 1 202 ? -4.741 -23.050 15.205 1.00 44.38 202 GLY A N 1
ATOM 1420 C CA . GLY A 1 202 ? -4.419 -23.551 13.864 1.00 44.38 202 GLY A CA 1
ATOM 1421 C C . GLY A 1 202 ? -3.127 -24.374 13.796 1.00 44.38 202 GLY A C 1
ATOM 1422 O O . GLY A 1 202 ? -3.107 -25.415 13.138 1.00 44.38 202 GLY A O 1
ATOM 1423 N N . THR A 1 203 ? -2.076 -23.985 14.527 1.00 43.75 203 THR A N 1
ATOM 1424 C CA . THR A 1 203 ? -0.813 -24.751 14.590 1.00 43.75 203 THR A CA 1
ATOM 1425 C C . THR A 1 203 ? -0.999 -26.121 15.244 1.00 43.75 203 THR A C 1
ATOM 1427 O O . THR A 1 203 ? -0.423 -27.102 14.779 1.00 43.75 203 THR A O 1
ATOM 1430 N N . ALA A 1 204 ? -1.867 -26.236 16.256 1.00 38.69 204 ALA A N 1
ATOM 1431 C CA . ALA A 1 204 ? -2.199 -27.522 16.881 1.00 38.69 204 ALA A CA 1
ATOM 1432 C C . ALA A 1 204 ? -2.897 -28.494 15.908 1.00 38.69 204 ALA A C 1
ATOM 1434 O O . ALA A 1 204 ? -2.710 -29.707 15.992 1.00 38.69 204 ALA A O 1
ATOM 1435 N N . ARG A 1 205 ? -3.662 -27.971 14.940 1.00 36.31 205 ARG A N 1
ATOM 1436 C CA . ARG A 1 205 ? -4.359 -28.779 13.928 1.00 36.31 205 ARG A CA 1
ATOM 1437 C C . ARG A 1 205 ? -3.441 -29.233 12.788 1.00 36.31 205 ARG A C 1
ATOM 1439 O O . ARG A 1 205 ? -3.701 -30.270 12.188 1.00 36.31 205 ARG A O 1
ATOM 1446 N N . GLN A 1 206 ? -2.359 -28.500 12.517 1.00 37.56 206 GLN A N 1
ATOM 1447 C CA . GLN A 1 206 ? -1.401 -28.829 11.455 1.00 37.56 206 GLN A CA 1
ATOM 1448 C C . GLN A 1 206 ? -0.366 -29.887 11.891 1.00 37.56 206 GLN A C 1
ATOM 1450 O O . GLN A 1 206 ? 0.076 -30.680 11.065 1.00 37.56 206 GLN A O 1
ATOM 1455 N N . VAL A 1 207 ? -0.042 -29.977 13.189 1.00 37.38 207 VAL A N 1
ATOM 1456 C CA . VAL A 1 207 ? 0.876 -31.005 13.733 1.00 37.38 207 VAL A CA 1
ATOM 1457 C C . VAL A 1 207 ? 0.205 -32.384 13.862 1.00 37.38 207 VAL A C 1
ATOM 1459 O O . VAL A 1 207 ? 0.877 -33.407 13.765 1.00 37.38 207 VAL A O 1
ATOM 1462 N N . ALA A 1 208 ? -1.122 -32.443 14.006 1.00 37.91 208 ALA A N 1
ATOM 1463 C CA . ALA A 1 208 ? -1.863 -33.707 14.091 1.00 37.91 208 ALA A CA 1
ATOM 1464 C C . ALA A 1 208 ? -2.126 -34.382 12.725 1.00 37.91 208 ALA A C 1
ATOM 1466 O O . ALA A 1 208 ? -2.569 -35.526 12.690 1.00 37.91 208 ALA A O 1
ATOM 1467 N N . GLY A 1 209 ? -1.864 -33.694 11.606 1.00 34.03 209 GLY A N 1
ATOM 1468 C CA . GLY A 1 209 ? -2.152 -34.176 10.247 1.00 34.03 209 GLY A CA 1
ATOM 1469 C C . GLY A 1 209 ? -0.984 -34.842 9.510 1.00 34.03 209 GLY A C 1
ATOM 1470 O O . GLY A 1 209 ? -1.160 -35.248 8.368 1.00 34.03 209 GLY A O 1
ATOM 1471 N N . VAL A 1 210 ? 0.198 -34.956 10.129 1.00 36.69 210 VAL A N 1
ATOM 1472 C CA . VAL A 1 210 ? 1.395 -35.568 9.517 1.00 36.69 210 VAL A CA 1
ATOM 1473 C C . VAL A 1 210 ? 1.877 -36.741 10.373 1.00 36.69 210 VAL A C 1
ATOM 1475 O O . VAL A 1 210 ? 2.987 -36.741 10.896 1.00 36.69 210 VAL A O 1
ATOM 1478 N N . ARG A 1 211 ? 1.010 -37.738 10.570 1.00 35.75 211 ARG A N 1
ATOM 1479 C CA . ARG A 1 211 ? 1.404 -39.117 10.898 1.00 35.75 211 ARG A CA 1
ATOM 1480 C C . ARG A 1 211 ? 0.388 -40.090 10.302 1.00 35.75 211 ARG A C 1
ATOM 1482 O O . ARG A 1 211 ? -0.573 -40.462 10.970 1.00 35.75 211 ARG A O 1
ATOM 1489 N N . ALA A 1 212 ? 0.633 -40.477 9.056 1.00 34.78 212 ALA A N 1
ATOM 1490 C CA . ALA A 1 212 ? 0.327 -41.784 8.483 1.00 34.78 212 ALA A CA 1
ATOM 1491 C C . ALA A 1 212 ? 1.272 -41.993 7.296 1.00 34.78 212 ALA A C 1
ATOM 1493 O O . ALA A 1 212 ? 1.395 -41.038 6.495 1.00 34.78 212 ALA A O 1
#

Nearest PDB structures (foldseek):
  1vqu-assembly1_A  TM=7.014E-01  e=3.205E-04  Nostoc sp. PCC 7120 = FACHB-418
  1vqu-assembly1_B  TM=6.912E-01  e=3.205E-04  Nostoc sp. PCC 7120 = FACHB-418
  1khd-assembly1_D  TM=7.518E-01  e=8.438E-04  Pectobacterium carotovorum
  4yi7-assembly1_A-2  TM=8.080E-01  e=1.986E-02  Acinetobacter baylyi ADP1
  5ep8-assembly1_B  TM=5.757E-01  e=7.545E-03  Bacillus subtilis subsp. subtilis str. 168

pLDDT: mean 82.26, std 17.68, range [34.03, 97.81]

Mean predicted aligned error: 9.34 Å

Foldseek 3Di:
DADQQLVCLVVLHAGALVNLLVVVVCVVVVNDDVCSVVSNVVSCVVDPHDPNNVVSNVVNVVVPDDDDPDDDALEDEQDDPDPDPLAELLSLLLQLLLVLVVGHYDYDWDDDRSIVVVLLVVPDQDDPPDPRQRYSVCLLLVGHDPVSVLSSLLSSLVRNVVSDDPPDPDDSVNSSVSSVVSSNVSSSVVSVVVVVVVVVVVVVVVVVPPDD

Radius of gyration: 21.67 Å; Cα contacts (8 Å, |Δi|>4): 254; chains: 1; bounding box: 51×55×58 Å

Solvent-accessible surface area (backbone atoms only — not comparable to full-atom values): 12124 Å² total; per-residue (Å²): 129,65,56,66,55,50,68,26,49,70,68,71,44,84,44,53,43,62,16,45,44,51,52,49,55,30,50,77,69,72,62,63,58,91,62,44,69,58,48,40,54,50,33,55,76,75,45,78,72,56,71,67,28,50,51,24,46,50,54,44,51,57,76,69,51,80,78,69,97,64,90,68,84,61,48,37,60,59,70,74,94,61,85,66,76,96,60,53,56,46,43,59,47,10,41,45,39,23,39,45,74,69,40,50,62,54,77,70,66,46,78,63,88,79,19,55,49,52,50,67,72,51,73,56,78,70,56,95,91,52,70,50,62,52,36,54,72,27,46,37,64,59,41,54,59,64,70,61,46,51,50,23,21,46,51,15,9,52,45,46,57,68,33,48,62,96,86,65,93,65,53,63,66,58,35,26,52,53,33,48,50,39,30,70,73,30,38,27,44,56,44,52,52,54,52,51,56,51,50,64,56,49,56,61,58,60,65,72,72,75,82,131